Protein AF-A0A2N9F2H5-F1 (afdb_monomer_lite)

Organism: Fagus sylvatica (NCBI:txid28930)

Radius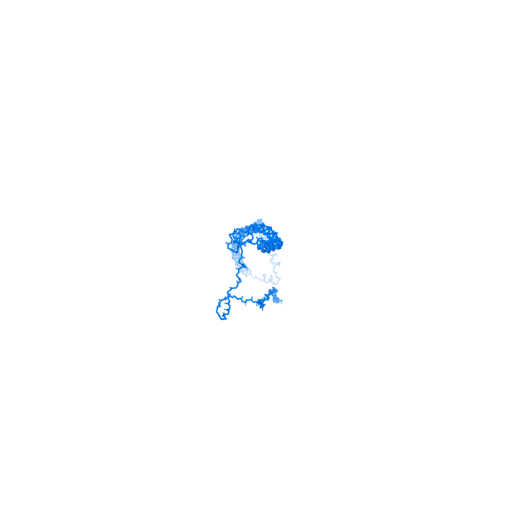 of gyration: 74.03 Å; chains: 1; bounding box: 154×34×184 Å

Sequence (286 aa):
MTLARDPVTTNHTVLDTSDVEFSARVAQALTRATCLPGDYQVWEDMFSGRMFRHISRGLVMATQGVHAAEAKAFDLHKRLKEKEAEHTKAMSDVLADAANNYGTLEKKHFETINQMKEAEEKARTESEQRAKVKAELIQLQEKIKNLEAECIRSIGEAREEGKREGKQEGKQEVLGEVNDQIQGVYNRSFRDGWKAALKKVNIPASSDLLLRENTPLPYPEADLKESDKEDAKDEADEDDENDENEAEEVGDVQGDHVVDLTPILIEDPPAPAGPAPVDPAPPTEN

Foldseek 3Di:
DDPPDDDDDPVNDPQDPVDPVNNVVVVVVVCVVPDDPVVVVVLVPDDPVVNVVVVVVVVVVVVVVVVVVVVVVVVVVVVVVVVVVVVVVVVVVVVVVVVVVVVVVVVVVVVVVVVVVVVVVVVVVVVVVVVVVVVVVVVVVVVVVVVVVVVVVVVVVVVVVCVVVVVVVVVVVVVVVVVLVVLVVQQVVVLVVQVVVCVVVVPDPPDPCNDPVNDPGPDPVSPDDDDPDDDDDDDDDDDDDDDDDDDPDDDDDDPPPPPDPDPPPPDDDDDDDDDDDDDDDDDDDD

Secondary structure (DSSP, 8-state):
----PPP--GGG-SS-TT-HHHHHHHHHHHHHHHS-HHHHHHHHTS-HHHHHHHHHHHHHHHHHHHHHHHHHHHHHHHHHHHHHHHHHHHHHHHHHHHHHHHHHHHHHHHHHHHHHHHHHHHHHHHHHHHHHHHHHHHHHHHHHHHHHHHHHHHHHHHHHHHHHHHHHHHHHHHHHHHHHHHHHHHHHHHHHHHHHHHHHTT--TT-GGGSGGGS--S-STT--S-----------------------------------------PPPPPPPPPPPPPPPPPPP-

Structure (mmCIF, N/CA/C/O backbone):
data_AF-A0A2N9F2H5-F1
#
_entry.id   AF-A0A2N9F2H5-F1
#
loop_
_atom_site.group_PDB
_atom_site.id
_atom_site.type_symbol
_atom_site.label_atom_id
_atom_site.label_alt_id
_atom_site.label_comp_id
_atom_site.label_asym_id
_atom_site.label_entity_id
_atom_site.label_seq_id
_atom_site.pdbx_PDB_ins_code
_atom_site.Cartn_x
_atom_site.Cartn_y
_atom_site.Cartn_z
_atom_site.occupancy
_atom_site.B_iso_or_equiv
_atom_site.auth_seq_id
_atom_site.auth_comp_id
_atom_site.auth_asym_id
_atom_site.auth_atom_id
_atom_site.pdbx_PDB_model_num
ATOM 1 N N . MET A 1 1 ? 38.810 1.577 -25.667 1.00 35.56 1 MET A N 1
ATOM 2 C CA . MET A 1 1 ? 40.137 1.419 -26.300 1.00 35.56 1 MET A CA 1
ATOM 3 C C . MET A 1 1 ? 39.987 1.698 -27.783 1.00 35.56 1 MET A C 1
ATOM 5 O O . MET A 1 1 ? 39.524 0.839 -28.519 1.00 35.56 1 MET A O 1
ATOM 9 N N . THR A 1 2 ? 40.284 2.920 -28.210 1.00 41.00 2 THR A N 1
ATOM 10 C CA . THR A 1 2 ? 40.296 3.297 -29.626 1.00 41.00 2 THR A CA 1
ATOM 11 C C . THR A 1 2 ? 41.639 2.846 -30.188 1.00 41.00 2 THR A C 1
ATOM 13 O O . THR A 1 2 ? 42.670 3.401 -29.819 1.00 41.00 2 THR A O 1
ATOM 16 N N . LEU A 1 3 ? 41.651 1.798 -31.013 1.00 39.69 3 LEU A N 1
ATOM 17 C CA . LEU A 1 3 ? 42.838 1.435 -31.787 1.00 39.69 3 LEU A CA 1
ATOM 18 C C . LEU A 1 3 ? 43.087 2.567 -32.789 1.00 39.69 3 LEU A C 1
ATOM 20 O O . LEU A 1 3 ? 42.415 2.650 -33.816 1.00 39.69 3 LEU A O 1
ATOM 24 N N . ALA A 1 4 ? 43.998 3.479 -32.452 1.00 49.00 4 ALA A N 1
ATOM 25 C CA . ALA A 1 4 ? 44.518 4.451 -33.398 1.00 49.00 4 ALA A CA 1
ATOM 26 C C . ALA A 1 4 ? 45.228 3.663 -34.504 1.00 49.00 4 ALA A C 1
ATOM 28 O O . ALA A 1 4 ? 46.234 3.003 -34.262 1.00 49.00 4 ALA A O 1
ATOM 29 N N . ARG A 1 5 ? 44.625 3.640 -35.690 1.00 60.56 5 ARG A N 1
ATOM 30 C CA . ARG A 1 5 ? 45.185 2.978 -36.865 1.00 60.56 5 ARG A CA 1
ATOM 31 C C . ARG A 1 5 ? 46.242 3.911 -37.452 1.00 60.56 5 ARG A C 1
ATOM 33 O O . ARG A 1 5 ? 45.941 5.086 -37.661 1.00 60.56 5 ARG A O 1
ATOM 40 N N . ASP A 1 6 ? 47.447 3.402 -37.690 1.00 75.31 6 ASP A N 1
ATOM 41 C CA . ASP A 1 6 ? 48.533 4.199 -38.261 1.00 75.31 6 ASP A CA 1
ATOM 42 C C . ASP A 1 6 ? 48.126 4.808 -39.620 1.00 75.31 6 ASP A C 1
ATOM 44 O O . ASP A 1 6 ? 47.408 4.158 -40.393 1.00 75.31 6 ASP A O 1
ATOM 48 N N . PRO A 1 7 ? 48.552 6.047 -39.936 1.00 75.12 7 PRO A N 1
ATOM 49 C CA . PRO A 1 7 ? 48.248 6.676 -41.217 1.00 75.12 7 PRO A CA 1
ATOM 50 C C . PRO A 1 7 ? 48.822 5.866 -42.383 1.00 75.12 7 PRO A C 1
ATOM 52 O O . PRO A 1 7 ? 49.989 5.475 -42.364 1.00 75.12 7 PRO A O 1
ATOM 55 N N . VAL A 1 8 ? 48.030 5.667 -43.440 1.00 76.56 8 VAL A N 1
ATOM 56 C CA . VAL A 1 8 ? 48.528 5.079 -44.692 1.00 76.56 8 VAL A CA 1
ATOM 57 C C . VAL A 1 8 ? 49.532 6.051 -45.316 1.00 76.56 8 VAL A C 1
ATOM 59 O O . VAL A 1 8 ? 49.165 7.145 -45.740 1.00 76.56 8 VAL A O 1
ATOM 62 N N . THR A 1 9 ? 50.807 5.663 -45.353 1.00 74.69 9 THR A N 1
ATOM 63 C CA . THR A 1 9 ? 51.889 6.438 -45.988 1.00 74.69 9 THR A CA 1
ATOM 64 C C . THR A 1 9 ? 52.207 5.915 -47.391 1.00 74.69 9 THR A C 1
ATOM 66 O O . THR A 1 9 ? 51.828 4.800 -47.745 1.00 74.69 9 THR A O 1
ATOM 69 N N . THR A 1 10 ? 52.961 6.680 -48.185 1.00 64.31 10 THR A N 1
ATOM 70 C CA . THR A 1 10 ? 53.421 6.289 -49.536 1.00 64.31 10 THR A CA 1
ATOM 71 C C . THR A 1 10 ? 54.230 4.988 -49.555 1.00 64.31 10 THR A C 1
ATOM 73 O O . THR A 1 10 ? 54.205 4.271 -50.551 1.00 64.31 10 THR A O 1
ATOM 76 N N . ASN A 1 11 ? 54.855 4.621 -48.433 1.00 67.12 11 ASN A N 1
ATOM 77 C CA . ASN A 1 11 ? 55.570 3.351 -48.266 1.00 67.12 11 ASN A CA 1
ATOM 78 C C . ASN A 1 11 ? 54.640 2.122 -48.275 1.00 67.12 11 ASN A C 1
ATOM 80 O O . ASN A 1 11 ? 55.117 0.995 -48.344 1.00 67.12 11 ASN A O 1
ATOM 84 N N . HIS A 1 12 ? 53.321 2.327 -48.198 1.00 68.12 12 HIS A N 1
ATOM 85 C CA . HIS A 1 12 ? 52.307 1.273 -48.295 1.00 68.12 12 HIS A CA 1
ATOM 86 C C . HIS A 1 12 ? 51.784 1.089 -49.729 1.00 68.12 12 HIS A C 1
ATOM 88 O O . HIS A 1 12 ? 50.869 0.296 -49.953 1.00 68.12 12 HIS A O 1
ATOM 94 N N . THR A 1 13 ? 52.318 1.836 -50.703 1.00 69.12 13 THR A N 1
ATOM 95 C CA . THR A 1 13 ? 51.918 1.720 -52.108 1.00 69.12 13 THR A CA 1
ATOM 96 C C . THR A 1 13 ? 52.789 0.700 -52.837 1.00 69.12 13 THR A C 1
ATOM 98 O O . THR A 1 13 ? 54.000 0.647 -52.656 1.00 69.12 13 THR A O 1
ATOM 101 N N . VAL A 1 14 ? 52.160 -0.132 -53.670 1.00 67.62 14 VAL A N 1
ATOM 102 C CA . VAL A 1 14 ? 52.845 -1.149 -54.494 1.00 67.62 14 VAL A CA 1
ATOM 103 C C . VAL A 1 14 ? 53.495 -0.528 -55.743 1.00 67.62 14 VAL A C 1
ATOM 105 O O . VAL A 1 14 ? 54.344 -1.144 -56.380 1.00 67.62 14 VAL A O 1
ATOM 108 N N . LEU A 1 15 ? 53.107 0.702 -56.090 1.00 70.19 15 LEU A N 1
ATOM 109 C CA . LEU A 1 15 ? 53.636 1.466 -57.216 1.00 70.19 15 LEU A CA 1
ATOM 110 C C . LEU A 1 15 ? 54.578 2.545 -56.680 1.00 70.19 15 LEU A C 1
ATOM 112 O O . LEU A 1 15 ? 54.152 3.666 -56.405 1.00 70.19 15 LEU A O 1
ATOM 116 N N . ASP A 1 16 ? 55.846 2.183 -56.500 1.00 70.94 16 ASP A N 1
ATOM 117 C CA . ASP A 1 16 ? 56.875 3.124 -56.071 1.00 70.94 16 ASP A CA 1
ATOM 118 C C . ASP A 1 16 ? 57.128 4.183 -57.157 1.00 70.94 16 ASP A C 1
ATOM 120 O O . ASP A 1 16 ? 57.487 3.880 -58.296 1.00 70.94 16 ASP A O 1
ATOM 124 N N . THR A 1 17 ? 56.957 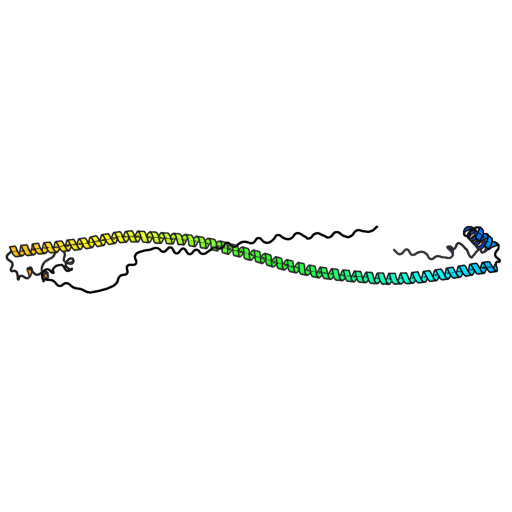5.455 -56.808 1.00 68.94 17 THR A N 1
ATOM 125 C CA . THR A 1 17 ? 57.175 6.575 -57.729 1.00 68.94 17 THR A CA 1
ATOM 126 C C . THR A 1 17 ? 58.656 6.884 -57.970 1.00 68.94 17 THR A C 1
ATOM 128 O O . THR A 1 17 ? 58.955 7.716 -58.824 1.00 68.94 17 THR A O 1
ATOM 131 N N . SER A 1 18 ? 59.575 6.263 -57.219 1.00 78.12 18 SER A N 1
ATOM 132 C CA . SER A 1 18 ? 61.020 6.489 -57.343 1.00 78.12 18 SER A CA 1
ATOM 133 C C . SER A 1 18 ? 61.669 5.724 -58.511 1.00 78.12 18 SER A C 1
ATOM 135 O O . SER A 1 18 ? 62.619 6.228 -59.109 1.00 78.12 18 SER A O 1
ATOM 137 N N . ASP A 1 19 ? 61.105 4.571 -58.901 1.00 83.44 19 ASP A N 1
ATOM 138 C CA . ASP A 1 19 ? 61.528 3.760 -60.052 1.00 83.44 19 ASP A CA 1
ATOM 139 C C . ASP A 1 19 ? 60.354 3.539 -61.021 1.00 83.44 19 ASP A C 1
ATOM 141 O O . ASP A 1 19 ? 59.494 2.668 -60.852 1.00 83.44 19 ASP A O 1
ATOM 145 N N . VAL A 1 20 ? 60.335 4.351 -62.079 1.00 81.12 20 VAL A N 1
ATOM 146 C CA . VAL A 1 20 ? 59.277 4.349 -63.096 1.00 81.12 20 VAL A CA 1
ATOM 147 C C . VAL A 1 20 ? 59.264 3.051 -63.912 1.00 81.12 20 VAL A C 1
ATOM 149 O O . VAL A 1 20 ? 58.189 2.580 -64.282 1.00 81.12 20 VAL A O 1
ATOM 152 N N . GLU A 1 21 ? 60.421 2.440 -64.182 1.00 82.62 21 GLU A N 1
ATOM 153 C CA . GLU A 1 21 ? 60.497 1.203 -64.971 1.00 82.62 21 GLU A CA 1
ATOM 154 C C . GLU A 1 21 ? 60.003 0.001 -64.172 1.00 82.62 21 GLU A C 1
ATOM 156 O O . GLU A 1 21 ? 59.277 -0.852 -64.694 1.00 82.62 21 GLU A O 1
ATOM 161 N N . PHE A 1 22 ? 60.383 -0.076 -62.895 1.00 82.94 22 PHE A N 1
ATOM 162 C CA . PHE A 1 22 ? 59.852 -1.079 -61.984 1.00 82.94 22 PHE A CA 1
ATOM 163 C C . PHE A 1 22 ? 58.337 -0.931 -61.828 1.00 82.94 22 PHE A C 1
ATOM 165 O O . PHE A 1 22 ? 57.610 -1.902 -62.047 1.00 82.94 22 PHE A O 1
ATOM 172 N N . SER A 1 23 ? 57.846 0.284 -61.576 1.00 80.62 23 SER A N 1
ATOM 173 C CA . SER A 1 23 ? 56.409 0.555 -61.477 1.00 80.62 23 SER A CA 1
ATOM 174 C C . SER A 1 23 ? 55.641 0.229 -62.757 1.00 80.62 23 SER A C 1
ATOM 176 O O . SER A 1 23 ? 54.553 -0.344 -62.686 1.00 80.62 23 SER A O 1
ATOM 178 N N . ALA A 1 24 ? 56.206 0.504 -63.936 1.00 80.19 24 ALA A N 1
ATOM 179 C CA . ALA A 1 24 ? 55.599 0.125 -65.210 1.00 80.19 24 ALA A CA 1
ATOM 180 C C . ALA A 1 24 ? 55.502 -1.402 -65.374 1.00 80.19 24 ALA A C 1
ATOM 182 O O . ALA A 1 24 ? 54.449 -1.910 -65.765 1.00 80.19 24 ALA A O 1
ATOM 183 N N . ARG A 1 25 ? 56.560 -2.151 -65.023 1.00 81.38 25 ARG A N 1
ATOM 184 C CA . ARG A 1 25 ? 56.553 -3.626 -65.047 1.00 81.38 25 ARG A CA 1
ATOM 185 C C . ARG A 1 25 ? 55.521 -4.206 -64.079 1.00 81.38 25 ARG A C 1
ATOM 187 O O . ARG A 1 25 ? 54.789 -5.123 -64.449 1.00 81.38 25 ARG A O 1
ATOM 194 N N . VAL A 1 26 ? 55.428 -3.655 -62.868 1.00 81.75 26 VAL A N 1
ATOM 195 C CA . VAL A 1 26 ? 54.440 -4.063 -61.857 1.00 81.75 26 VAL A CA 1
ATOM 196 C C . VAL A 1 26 ? 53.016 -3.769 -62.332 1.00 81.75 26 VAL A C 1
ATOM 198 O O . VAL A 1 26 ? 52.164 -4.654 -62.284 1.00 81.75 26 VAL A O 1
ATOM 201 N N . ALA A 1 27 ? 52.753 -2.573 -62.866 1.00 80.94 27 ALA A N 1
ATOM 202 C CA . ALA A 1 27 ? 51.447 -2.212 -63.416 1.00 80.94 27 ALA A CA 1
ATOM 203 C C . ALA A 1 27 ? 51.049 -3.102 -64.607 1.00 80.94 27 ALA A C 1
ATOM 205 O O . ALA A 1 27 ? 49.901 -3.544 -64.697 1.00 80.94 27 ALA A O 1
ATOM 206 N N . GLN A 1 28 ? 51.993 -3.422 -65.496 1.00 78.31 28 GLN A N 1
ATOM 207 C CA . GLN A 1 28 ? 51.763 -4.331 -66.618 1.00 78.31 28 GLN A CA 1
ATOM 208 C C . GLN A 1 28 ? 51.445 -5.754 -66.137 1.00 78.31 28 GLN A C 1
ATOM 210 O O . GLN A 1 28 ? 50.503 -6.369 -66.639 1.00 78.31 28 GLN A O 1
ATOM 215 N N . ALA A 1 29 ? 52.188 -6.269 -65.152 1.00 83.06 29 ALA A N 1
ATOM 216 C CA . ALA A 1 29 ? 51.938 -7.581 -64.556 1.00 83.06 29 ALA A CA 1
ATOM 217 C C . ALA A 1 29 ? 50.568 -7.645 -63.861 1.00 83.06 29 ALA A C 1
ATOM 219 O O . ALA A 1 29 ? 49.822 -8.600 -64.067 1.00 83.06 29 ALA A O 1
ATOM 220 N N . LEU A 1 30 ? 50.201 -6.604 -63.105 1.00 80.69 30 LEU A N 1
ATOM 221 C CA . LEU A 1 30 ? 48.880 -6.473 -62.485 1.00 80.69 30 LEU A CA 1
ATOM 222 C C . LEU A 1 30 ? 47.764 -6.432 -63.533 1.00 80.69 30 LEU A C 1
ATOM 224 O O . LEU A 1 30 ? 46.756 -7.118 -63.385 1.00 80.69 30 LEU A O 1
ATOM 228 N N . THR A 1 31 ? 47.950 -5.679 -64.618 1.00 76.75 31 THR A N 1
ATOM 229 C CA . THR A 1 31 ? 46.975 -5.608 -65.718 1.00 76.75 31 THR A CA 1
ATOM 230 C C . THR A 1 31 ? 46.793 -6.981 -66.370 1.00 76.75 31 THR A C 1
ATOM 232 O O . THR A 1 31 ? 45.669 -7.445 -66.529 1.00 76.75 31 THR A O 1
ATOM 235 N N . ARG A 1 32 ? 47.892 -7.690 -66.665 1.00 76.94 32 ARG A N 1
ATOM 236 C CA . ARG A 1 32 ? 47.845 -9.057 -67.215 1.00 76.94 32 ARG A CA 1
ATOM 237 C C . ARG A 1 32 ? 47.160 -10.059 -66.285 1.00 76.94 32 ARG A C 1
ATOM 239 O O . ARG A 1 32 ? 46.501 -10.967 -66.771 1.00 76.94 32 ARG A O 1
ATOM 246 N N . ALA A 1 33 ? 47.320 -9.909 -64.971 1.00 80.69 33 ALA A N 1
ATOM 247 C CA . ALA A 1 33 ? 46.724 -10.805 -63.982 1.00 80.69 33 ALA A CA 1
ATOM 248 C C . ALA A 1 33 ? 45.236 -10.517 -63.709 1.00 80.69 33 ALA A C 1
ATOM 250 O O . ALA A 1 33 ? 44.519 -11.408 -63.262 1.00 80.69 33 ALA A O 1
ATOM 251 N N . THR A 1 34 ? 44.775 -9.283 -63.940 1.00 81.31 34 THR A N 1
ATOM 252 C CA . THR A 1 34 ? 43.410 -8.838 -63.599 1.00 81.31 34 THR A CA 1
ATOM 253 C C . THR A 1 34 ? 42.458 -8.784 -64.790 1.00 81.31 34 THR A C 1
ATOM 255 O O . THR A 1 34 ? 41.245 -8.829 -64.592 1.00 81.31 34 THR A O 1
ATOM 258 N N . CYS A 1 35 ? 42.970 -8.714 -66.020 1.00 79.19 35 CYS A N 1
ATOM 259 C CA . CYS A 1 35 ? 42.153 -8.765 -67.228 1.00 79.19 35 CYS A CA 1
ATOM 260 C C . CYS A 1 35 ? 41.919 -10.209 -67.695 1.00 79.19 35 CYS A C 1
ATOM 262 O O . CYS A 1 35 ? 42.817 -11.050 -67.639 1.00 79.19 35 CYS A O 1
ATOM 264 N N . LEU A 1 36 ? 40.728 -10.490 -68.233 1.00 85.88 36 LEU A N 1
ATOM 265 C CA . LEU A 1 36 ? 40.494 -11.735 -68.966 1.00 85.88 36 LEU A CA 1
ATOM 266 C C . LEU A 1 36 ? 41.357 -11.748 -70.246 1.00 85.88 36 LEU A C 1
ATOM 268 O O . LEU A 1 36 ? 41.535 -10.689 -70.851 1.00 85.88 36 LEU A O 1
ATOM 272 N N . PRO A 1 37 ? 41.861 -12.910 -70.712 1.00 78.38 37 PRO A N 1
ATOM 273 C CA . PRO A 1 37 ? 42.758 -12.972 -71.872 1.00 78.38 37 PRO A CA 1
ATOM 274 C C . PRO A 1 37 ? 42.203 -12.306 -73.142 1.00 78.38 37 PRO A C 1
ATOM 276 O O . PRO A 1 37 ? 42.945 -11.638 -73.857 1.00 78.38 37 PRO A O 1
ATOM 279 N N . GLY A 1 38 ? 40.894 -12.439 -73.391 1.00 81.56 38 GLY A N 1
ATOM 280 C CA . GLY A 1 38 ? 40.222 -11.787 -74.521 1.00 81.56 38 GLY A CA 1
ATOM 281 C C . GLY A 1 38 ? 40.140 -10.266 -74.378 1.00 81.56 38 GLY A C 1
ATOM 282 O O . GLY A 1 38 ? 40.374 -9.548 -75.346 1.00 81.56 38 GLY A O 1
ATOM 283 N N . ASP A 1 39 ? 39.890 -9.769 -73.165 1.00 80.88 39 ASP A N 1
ATOM 284 C CA . ASP A 1 39 ? 39.894 -8.331 -72.898 1.00 80.88 39 ASP A CA 1
ATOM 285 C C . ASP A 1 39 ? 41.309 -7.774 -73.067 1.00 80.88 39 ASP A C 1
ATOM 287 O O . ASP A 1 39 ? 41.505 -6.784 -73.762 1.00 80.88 39 ASP A O 1
ATOM 291 N N . TYR A 1 40 ? 42.321 -8.446 -72.512 1.00 78.62 40 TYR A N 1
ATOM 292 C CA . TYR A 1 40 ? 43.714 -8.012 -72.616 1.00 78.62 40 TYR A CA 1
ATOM 293 C C . TYR A 1 40 ? 44.188 -7.889 -74.073 1.00 78.62 40 TYR A C 1
ATOM 295 O O . TYR A 1 40 ? 44.858 -6.917 -74.419 1.00 78.62 40 TYR A O 1
ATOM 303 N N . GLN A 1 41 ? 43.784 -8.820 -74.941 1.00 80.69 41 GLN A N 1
ATOM 304 C CA . GLN A 1 41 ? 44.116 -8.785 -76.367 1.00 80.69 41 GLN A CA 1
ATOM 305 C C . GLN A 1 41 ? 43.479 -7.582 -77.083 1.00 80.69 41 GLN A C 1
ATOM 307 O O . GLN A 1 41 ? 44.151 -6.874 -77.829 1.00 80.69 41 GLN A O 1
ATOM 312 N N . VAL A 1 42 ? 42.212 -7.272 -76.780 1.00 82.06 42 VAL A N 1
ATOM 313 C CA . VAL A 1 42 ? 41.536 -6.062 -77.284 1.00 82.06 42 VAL A CA 1
ATOM 314 C C . VAL A 1 42 ? 42.220 -4.784 -76.788 1.00 82.06 42 VAL A C 1
ATOM 316 O O . VAL A 1 42 ? 42.236 -3.774 -77.494 1.00 82.06 42 VAL A O 1
ATOM 319 N N . TRP A 1 43 ? 42.784 -4.810 -75.579 1.00 75.75 43 TRP A N 1
ATOM 320 C CA . TRP A 1 43 ? 43.553 -3.700 -75.025 1.00 75.75 43 TRP A CA 1
ATOM 321 C C . TRP A 1 43 ? 44.915 -3.525 -75.713 1.00 75.75 43 TRP A C 1
ATOM 323 O O . TRP A 1 43 ? 45.250 -2.390 -76.044 1.00 75.75 43 TRP A O 1
ATOM 333 N N . GLU A 1 44 ? 45.678 -4.595 -75.976 1.00 76.88 44 GLU A N 1
ATOM 334 C CA . GLU A 1 44 ? 46.963 -4.513 -76.703 1.00 76.88 44 GLU A CA 1
ATOM 335 C C . GLU A 1 44 ? 46.789 -3.992 -78.143 1.00 76.88 44 GLU A C 1
ATOM 337 O O . GLU A 1 44 ? 47.586 -3.167 -78.592 1.00 76.88 44 GLU A O 1
ATOM 342 N N . ASP A 1 45 ? 45.707 -4.376 -78.828 1.00 83.31 45 ASP A N 1
ATOM 343 C CA . ASP A 1 45 ? 45.392 -3.913 -80.189 1.00 83.31 45 ASP A CA 1
ATOM 344 C C . ASP A 1 45 ? 44.828 -2.472 -80.234 1.00 83.31 45 ASP A C 1
ATOM 346 O O . ASP A 1 45 ? 44.625 -1.879 -81.304 1.00 83.31 45 ASP A O 1
ATOM 350 N N . MET A 1 46 ? 44.550 -1.864 -79.075 1.00 82.50 46 MET A N 1
ATOM 351 C CA . MET A 1 46 ? 43.952 -0.536 -78.989 1.00 82.50 46 MET A CA 1
ATOM 352 C C . MET A 1 46 ? 44.996 0.574 -79.160 1.00 82.50 46 MET A C 1
ATOM 354 O O . MET A 1 46 ? 45.954 0.688 -78.402 1.00 82.50 46 MET A O 1
ATOM 358 N N . PHE A 1 47 ? 44.75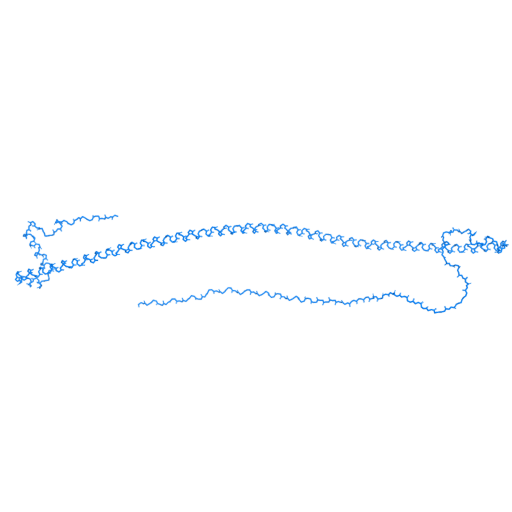4 1.498 -80.098 1.00 78.19 47 PHE A N 1
ATOM 359 C CA . PHE A 1 47 ? 45.597 2.692 -80.243 1.00 78.19 47 PHE A CA 1
ATOM 360 C C . PHE A 1 47 ? 45.672 3.488 -78.925 1.00 78.19 47 PHE A C 1
ATOM 362 O O . PHE A 1 47 ? 44.638 3.767 -78.305 1.00 78.19 47 PHE A O 1
ATOM 369 N N . SER A 1 48 ? 46.878 3.914 -78.539 1.00 76.19 48 SER A N 1
ATOM 370 C CA . SER A 1 48 ? 47.194 4.532 -77.236 1.00 76.19 48 SER A CA 1
ATOM 371 C C . SER A 1 48 ? 46.245 5.670 -76.830 1.00 76.19 48 SER A C 1
ATOM 373 O O . SER A 1 48 ? 45.802 5.748 -75.685 1.00 76.19 48 SER A O 1
ATOM 375 N N . GLY A 1 49 ? 45.835 6.517 -77.780 1.00 78.31 49 GLY A N 1
ATOM 376 C CA . GLY A 1 49 ? 44.890 7.610 -77.526 1.00 78.31 49 GLY A CA 1
ATOM 377 C C . GLY A 1 49 ? 43.445 7.175 -77.220 1.00 78.31 49 GLY A C 1
ATOM 378 O O . GLY A 1 49 ? 42.697 7.929 -76.596 1.00 78.31 49 GLY A O 1
ATOM 379 N N . ARG A 1 50 ? 42.998 5.990 -77.661 1.00 80.19 50 ARG A N 1
ATOM 380 C CA . ARG A 1 50 ? 41.701 5.416 -77.242 1.00 80.19 50 ARG A CA 1
ATOM 381 C C . ARG A 1 50 ? 41.817 4.760 -75.869 1.00 80.19 50 ARG A C 1
ATOM 383 O O . ARG A 1 50 ? 40.968 5.021 -75.021 1.00 80.19 50 ARG A O 1
ATOM 390 N N . MET A 1 51 ? 42.898 4.021 -75.634 1.00 79.25 51 MET A N 1
ATOM 391 C CA . MET A 1 51 ? 43.199 3.394 -74.345 1.00 79.25 51 MET A CA 1
ATOM 392 C C . MET A 1 51 ? 43.212 4.421 -73.205 1.00 79.25 51 MET A C 1
ATOM 394 O O . MET A 1 51 ? 42.490 4.270 -72.220 1.00 79.25 51 MET A O 1
ATOM 398 N N . PHE A 1 52 ? 43.941 5.527 -73.384 1.00 75.88 52 PHE A N 1
ATOM 399 C CA . PHE A 1 52 ? 44.005 6.606 -72.398 1.00 75.88 52 PHE A CA 1
ATOM 400 C C . PHE A 1 52 ? 42.617 7.172 -72.066 1.00 75.88 52 PHE A C 1
ATOM 402 O O . PHE A 1 52 ? 42.266 7.301 -70.898 1.00 75.88 52 PHE A O 1
ATOM 409 N N . ARG A 1 53 ? 41.774 7.427 -73.078 1.00 82.81 53 ARG A N 1
ATOM 410 C CA . ARG A 1 53 ? 40.404 7.929 -72.871 1.00 82.81 53 ARG A CA 1
ATOM 411 C C . ARG A 1 53 ? 39.531 6.963 -72.065 1.00 82.81 53 ARG A C 1
ATOM 413 O O . ARG A 1 53 ? 38.753 7.421 -71.228 1.00 82.81 53 ARG A O 1
ATOM 420 N N . HIS A 1 54 ? 39.656 5.653 -72.287 1.00 84.50 54 HIS A N 1
ATOM 421 C CA . HIS A 1 54 ? 38.933 4.648 -71.502 1.00 84.50 54 HIS A CA 1
ATOM 422 C C . HIS A 1 54 ? 39.396 4.617 -70.042 1.00 84.50 54 HIS A C 1
ATOM 424 O O . HIS A 1 54 ? 38.548 4.656 -69.150 1.00 84.50 54 HIS A O 1
ATOM 430 N N . ILE A 1 55 ? 40.712 4.630 -69.798 1.00 83.44 55 ILE A N 1
ATOM 431 C CA . ILE A 1 55 ? 41.282 4.684 -68.442 1.00 83.44 55 ILE A CA 1
ATOM 432 C C . ILE A 1 55 ? 40.821 5.953 -67.721 1.00 83.44 55 ILE A C 1
ATOM 434 O O . ILE A 1 55 ? 40.303 5.871 -66.610 1.00 83.44 55 ILE A O 1
ATOM 438 N N . SER A 1 56 ? 40.938 7.121 -68.361 1.00 80.50 56 SER A N 1
ATOM 439 C CA . SER A 1 56 ? 40.517 8.390 -67.761 1.00 80.50 56 SER A CA 1
ATOM 440 C C . SER A 1 56 ? 39.027 8.390 -67.413 1.00 80.50 56 SER A C 1
ATOM 442 O O . SER A 1 56 ? 38.657 8.823 -66.324 1.00 80.50 56 SER A O 1
ATOM 444 N N . ARG A 1 57 ? 38.160 7.862 -68.290 1.00 90.31 57 ARG A N 1
ATOM 445 C CA . ARG A 1 57 ? 36.722 7.734 -68.000 1.00 90.31 57 ARG A CA 1
ATOM 446 C C . ARG A 1 57 ? 36.459 6.786 -66.827 1.00 90.31 57 ARG A C 1
ATOM 448 O O . ARG A 1 57 ? 35.642 7.112 -65.970 1.00 90.31 57 ARG A O 1
ATOM 455 N N . GLY A 1 58 ? 37.128 5.632 -66.789 1.00 89.00 58 GLY A N 1
ATOM 456 C CA . GLY A 1 58 ? 37.024 4.670 -65.688 1.00 89.00 58 GLY A CA 1
ATOM 457 C C . GLY A 1 58 ? 37.431 5.283 -64.348 1.00 89.00 58 GLY A C 1
ATOM 458 O O . GLY A 1 58 ? 36.690 5.165 -63.374 1.00 89.00 58 GLY A O 1
ATOM 459 N N . LEU A 1 59 ? 38.545 6.020 -64.332 1.00 91.81 59 LEU A N 1
ATOM 460 C CA . LEU A 1 59 ? 39.025 6.738 -63.154 1.00 91.81 59 LEU A CA 1
ATOM 461 C C . LEU A 1 59 ? 38.004 7.772 -62.665 1.00 91.81 59 LEU A C 1
ATOM 463 O O . LEU A 1 59 ? 37.656 7.766 -61.491 1.00 91.81 59 LEU A O 1
ATOM 467 N N . VAL A 1 60 ? 37.466 8.608 -63.561 1.00 92.94 60 VAL A N 1
ATOM 468 C CA . VAL A 1 60 ? 36.457 9.619 -63.192 1.00 92.94 60 VAL A CA 1
ATOM 469 C C . VAL A 1 60 ? 35.203 8.973 -62.595 1.00 92.94 60 VAL A C 1
ATOM 471 O O . VAL A 1 60 ? 34.698 9.457 -61.584 1.00 92.94 60 VAL A O 1
ATOM 474 N N . MET A 1 61 ? 34.712 7.868 -63.166 1.00 93.88 61 MET A N 1
ATOM 475 C CA . MET A 1 61 ? 33.553 7.152 -62.612 1.00 93.88 61 MET A CA 1
ATOM 476 C C . MET A 1 61 ? 33.855 6.546 -61.237 1.00 93.88 61 MET A C 1
ATOM 478 O O . MET A 1 61 ? 33.013 6.622 -60.344 1.00 93.88 61 MET A O 1
ATOM 482 N N . ALA A 1 62 ? 35.053 5.986 -61.042 1.00 93.81 62 ALA A N 1
ATOM 483 C CA . ALA A 1 62 ? 35.477 5.473 -59.742 1.00 93.81 62 ALA A CA 1
ATOM 484 C C . ALA A 1 62 ? 35.539 6.597 -58.696 1.00 93.81 62 ALA A C 1
ATOM 486 O O . ALA A 1 62 ? 34.977 6.451 -57.614 1.00 93.81 62 ALA A O 1
ATOM 487 N N . THR A 1 63 ? 36.129 7.748 -59.035 1.00 93.62 63 THR A N 1
ATOM 488 C CA . THR A 1 63 ? 36.177 8.927 -58.157 1.00 93.62 63 THR A CA 1
ATOM 489 C C . THR A 1 63 ? 34.777 9.428 -57.796 1.00 93.62 63 THR A C 1
ATOM 491 O O . THR A 1 63 ? 34.493 9.674 -56.626 1.00 93.62 63 THR A O 1
ATOM 494 N N . GLN A 1 64 ? 33.864 9.523 -58.768 1.00 95.06 64 GLN A N 1
ATOM 495 C CA . GLN A 1 64 ? 32.465 9.886 -58.506 1.00 95.06 64 GLN A CA 1
ATOM 496 C C . GLN A 1 64 ? 31.770 8.873 -57.587 1.00 95.06 64 GLN A C 1
ATOM 498 O O . GLN A 1 64 ? 31.055 9.270 -56.668 1.00 95.06 64 GLN A O 1
ATOM 503 N N . GLY A 1 65 ? 32.001 7.576 -57.805 1.00 96.56 65 GLY A N 1
ATOM 504 C CA . GLY A 1 65 ? 31.484 6.508 -56.952 1.00 96.56 65 GLY A CA 1
ATOM 505 C C . GLY A 1 65 ? 31.987 6.612 -55.511 1.00 96.56 65 GLY A C 1
ATOM 506 O O . GLY A 1 65 ? 31.189 6.486 -54.583 1.00 96.56 65 GLY A O 1
ATOM 507 N N . VAL A 1 66 ? 33.277 6.914 -55.321 1.00 96.25 66 VAL A N 1
ATOM 508 C CA . VAL A 1 66 ? 33.875 7.146 -53.997 1.00 96.25 66 VAL A CA 1
ATOM 509 C C . VAL A 1 66 ? 33.213 8.333 -53.306 1.00 96.25 66 VAL A C 1
ATOM 511 O O . VAL A 1 66 ? 32.742 8.171 -52.185 1.00 96.25 66 VAL A O 1
ATOM 514 N N . HIS A 1 67 ? 33.077 9.484 -53.970 1.00 95.50 67 HIS A N 1
ATOM 515 C CA . HIS A 1 67 ? 32.420 10.649 -53.364 1.00 95.50 67 HIS A CA 1
ATOM 516 C C . HIS A 1 67 ? 30.936 10.405 -53.051 1.00 95.50 67 HIS A C 1
ATOM 518 O O . HIS A 1 67 ? 30.435 10.852 -52.021 1.00 95.50 67 HIS A O 1
ATOM 524 N N . ALA A 1 68 ? 30.219 9.659 -53.897 1.00 97.00 68 ALA A N 1
ATOM 525 C CA . ALA A 1 68 ? 28.832 9.285 -53.626 1.00 97.00 68 ALA A CA 1
ATOM 526 C C . ALA A 1 68 ? 28.711 8.330 -52.423 1.00 97.00 68 ALA A C 1
ATOM 528 O O . ALA A 1 68 ? 27.775 8.449 -51.628 1.00 97.00 68 ALA A O 1
ATOM 529 N N . ALA A 1 69 ? 29.645 7.387 -52.275 1.00 97.12 69 ALA A N 1
ATOM 530 C CA . ALA A 1 69 ? 29.716 6.506 -51.112 1.00 97.12 69 ALA A CA 1
ATOM 531 C C . ALA A 1 69 ? 30.102 7.279 -49.840 1.00 97.12 69 ALA A C 1
ATOM 533 O O . ALA A 1 69 ? 29.492 7.066 -48.794 1.00 97.12 69 ALA A O 1
ATOM 534 N N . GLU A 1 70 ? 31.050 8.212 -49.941 1.00 96.38 70 GLU A N 1
ATOM 535 C CA . GLU A 1 70 ? 31.489 9.092 -48.856 1.00 96.38 70 GLU A CA 1
ATOM 536 C C . GLU A 1 70 ? 30.336 9.962 -48.334 1.00 96.38 70 GLU A C 1
ATOM 538 O O . GLU A 1 70 ? 30.078 9.977 -47.132 1.00 96.38 70 GLU A O 1
ATOM 543 N N . ALA A 1 71 ? 29.567 10.599 -49.225 1.00 96.81 71 ALA A N 1
ATOM 544 C CA . ALA A 1 71 ? 28.397 11.391 -48.845 1.00 96.81 71 ALA A CA 1
ATOM 545 C C . ALA A 1 71 ? 27.334 10.546 -48.116 1.00 96.81 71 ALA A C 1
ATOM 547 O O . ALA A 1 71 ? 26.814 10.952 -47.077 1.00 96.81 71 ALA A O 1
ATOM 548 N N . LYS A 1 72 ? 27.053 9.328 -48.606 1.00 98.00 72 LYS A N 1
ATOM 549 C CA . LYS A 1 72 ? 26.128 8.398 -47.935 1.00 98.00 72 LYS A CA 1
ATOM 550 C C . LYS A 1 72 ? 26.644 7.953 -46.567 1.00 98.00 72 LYS A C 1
ATOM 552 O O . LYS A 1 72 ? 25.856 7.857 -45.629 1.00 98.00 72 LYS A O 1
ATOM 557 N N . ALA A 1 73 ? 27.942 7.674 -46.446 1.00 97.69 73 ALA A N 1
ATOM 558 C CA . ALA A 1 73 ? 28.559 7.298 -45.179 1.00 97.69 73 ALA A CA 1
ATOM 559 C C . ALA A 1 73 ? 28.482 8.446 -44.161 1.00 97.69 73 ALA A C 1
ATOM 561 O O . ALA A 1 73 ? 28.151 8.211 -42.999 1.00 97.69 73 ALA A O 1
ATOM 562 N N . PHE A 1 74 ? 28.706 9.685 -44.606 1.00 97.38 74 PHE A N 1
ATOM 563 C CA . PHE A 1 74 ? 28.551 10.877 -43.777 1.00 97.38 74 PHE A CA 1
ATOM 564 C C . PHE A 1 74 ? 27.106 11.055 -43.285 1.00 97.38 74 PHE A C 1
ATOM 566 O O . PHE A 1 74 ? 26.884 11.223 -42.084 1.00 97.38 74 PHE A O 1
ATOM 573 N N . ASP A 1 75 ? 26.118 10.943 -44.178 1.00 98.00 75 ASP A N 1
ATOM 574 C CA . ASP A 1 75 ? 24.697 11.042 -43.820 1.00 98.00 75 ASP A CA 1
ATOM 575 C C . ASP A 1 75 ? 24.265 9.948 -42.834 1.00 98.00 75 ASP A C 1
ATOM 577 O O . ASP A 1 75 ? 23.544 10.223 -41.871 1.00 98.00 75 ASP A O 1
ATOM 581 N N . LEU A 1 76 ? 24.712 8.705 -43.045 1.00 98.31 76 LEU A N 1
ATOM 582 C CA . LEU A 1 76 ? 24.445 7.597 -42.125 1.00 98.31 76 LEU A CA 1
ATOM 583 C C . LEU A 1 76 ? 25.063 7.849 -40.750 1.00 98.31 76 LEU A C 1
ATOM 585 O O . LEU A 1 76 ? 24.386 7.658 -39.741 1.00 98.31 76 LEU A O 1
ATOM 589 N N . HIS A 1 77 ? 26.311 8.319 -40.700 1.00 98.00 77 HIS A N 1
ATOM 590 C CA . HIS A 1 77 ? 26.985 8.649 -39.444 1.00 98.00 77 HIS A CA 1
ATOM 591 C C . HIS A 1 77 ? 26.263 9.761 -38.681 1.00 98.00 77 HIS A C 1
ATOM 593 O O . HIS A 1 77 ? 26.098 9.680 -37.464 1.00 98.00 77 HIS A O 1
ATOM 599 N N . LYS A 1 78 ? 25.776 10.783 -39.396 1.00 98.19 78 LYS A N 1
ATOM 600 C CA . LYS A 1 78 ? 24.980 11.862 -38.807 1.00 98.19 78 LYS A CA 1
ATOM 601 C C . LYS A 1 78 ? 23.682 11.330 -38.189 1.00 98.19 78 LYS A C 1
ATOM 603 O O . LYS A 1 78 ? 23.431 11.589 -37.015 1.00 98.19 78 LYS A O 1
ATOM 608 N N . ARG A 1 79 ? 22.903 10.538 -38.937 1.00 98.00 79 ARG A N 1
ATOM 609 C CA . ARG A 1 79 ? 21.652 9.937 -38.430 1.00 98.00 79 ARG A CA 1
ATOM 610 C C . ARG A 1 79 ? 21.895 8.999 -37.253 1.00 98.00 79 ARG A C 1
ATOM 612 O O . ARG A 1 79 ? 21.090 8.970 -36.329 1.00 98.00 79 ARG A O 1
ATOM 619 N N . LEU A 1 80 ? 22.989 8.237 -37.277 1.00 98.00 80 LEU A N 1
ATOM 620 C CA . LEU A 1 80 ? 23.350 7.337 -36.184 1.00 98.00 80 LEU A CA 1
ATOM 621 C C . LEU A 1 80 ? 23.614 8.118 -34.894 1.00 98.00 80 LEU A C 1
ATOM 623 O O . LEU A 1 80 ? 23.063 7.757 -33.861 1.00 98.00 80 LEU A O 1
ATOM 627 N N . LYS A 1 81 ? 24.347 9.236 -34.966 1.00 98.06 81 LYS A N 1
ATOM 628 C CA . LYS A 1 81 ? 24.551 10.128 -33.813 1.00 98.06 81 LYS A CA 1
ATOM 629 C C . LYS A 1 81 ? 23.255 10.755 -33.298 1.00 98.06 81 LYS A C 1
ATOM 631 O O . LYS A 1 81 ? 23.059 10.834 -32.090 1.00 98.06 81 LYS A O 1
ATOM 636 N N . GLU A 1 82 ? 22.377 11.207 -34.194 1.00 98.31 82 GLU A N 1
ATOM 637 C CA . GLU A 1 82 ? 21.066 11.756 -33.814 1.00 98.31 82 GLU A CA 1
ATOM 638 C C . GLU A 1 82 ? 20.224 10.699 -33.084 1.00 98.31 82 GLU A C 1
ATOM 640 O O . GLU A 1 82 ? 19.704 10.959 -32.001 1.00 98.31 82 GLU A O 1
ATOM 645 N N . LYS A 1 83 ? 20.166 9.474 -33.621 1.00 97.69 83 LYS A N 1
ATOM 646 C CA . LYS A 1 83 ? 19.440 8.354 -33.010 1.00 97.69 83 LYS A CA 1
ATOM 647 C C . LYS A 1 83 ? 20.043 7.898 -31.685 1.00 97.69 83 LYS A C 1
ATOM 649 O O . LYS A 1 83 ? 19.297 7.574 -30.767 1.00 97.69 83 LYS A O 1
ATOM 654 N N . GLU A 1 84 ? 21.365 7.897 -31.562 1.00 98.00 84 GLU A N 1
ATOM 655 C CA . GLU A 1 84 ? 22.060 7.599 -30.307 1.00 98.00 84 GLU A CA 1
ATOM 656 C C . GLU A 1 84 ? 21.720 8.632 -29.221 1.00 98.00 84 GLU A C 1
ATOM 658 O O . GLU A 1 84 ? 21.437 8.262 -28.078 1.00 98.00 84 GLU A O 1
ATOM 663 N N . ALA A 1 85 ? 21.664 9.918 -29.580 1.00 98.19 85 ALA A N 1
ATOM 664 C CA . ALA A 1 85 ? 21.256 10.982 -28.667 1.00 98.19 85 ALA A CA 1
ATOM 665 C C . ALA A 1 85 ? 19.774 10.867 -28.264 1.00 98.19 85 ALA A C 1
ATOM 667 O O . ALA A 1 85 ? 19.459 10.961 -27.077 1.00 98.19 85 ALA A O 1
ATOM 668 N N . GLU A 1 86 ? 18.873 10.611 -29.222 1.00 98.06 86 GLU A N 1
ATOM 669 C CA . GLU A 1 86 ? 17.448 10.355 -28.956 1.00 98.06 86 GLU A CA 1
ATOM 670 C C . GLU A 1 86 ? 17.258 9.164 -28.009 1.00 98.06 86 GLU A C 1
ATOM 672 O O . GLU A 1 86 ? 16.538 9.276 -27.019 1.00 98.06 86 GLU A O 1
ATOM 677 N N . HIS A 1 87 ? 17.935 8.043 -28.275 1.00 98.25 87 HIS A N 1
ATOM 678 C CA . HIS A 1 87 ? 17.866 6.846 -27.441 1.0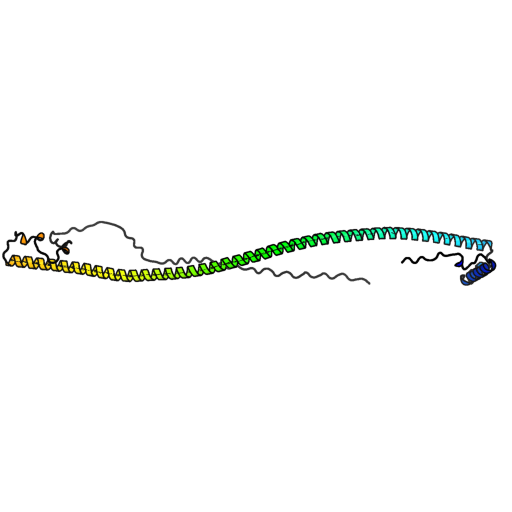0 98.25 87 HIS A CA 1
ATOM 679 C C . HIS A 1 87 ? 18.400 7.105 -26.029 1.00 98.25 87 HIS A C 1
ATOM 681 O O . HIS A 1 87 ? 17.767 6.718 -25.051 1.00 98.25 87 HIS A O 1
ATOM 687 N N . THR A 1 88 ? 19.540 7.789 -25.906 1.00 98.19 88 THR A N 1
ATOM 688 C CA . THR A 1 88 ? 20.129 8.126 -24.600 1.00 98.19 88 THR A CA 1
ATOM 689 C C . THR A 1 88 ? 19.188 9.006 -23.783 1.00 98.19 88 THR A C 1
ATOM 691 O O . THR A 1 88 ? 18.990 8.759 -22.593 1.00 98.19 88 THR A O 1
ATOM 694 N N . LYS A 1 89 ? 18.557 9.996 -24.424 1.00 98.44 89 LYS A N 1
ATOM 695 C CA . LYS A 1 89 ? 17.554 10.843 -23.779 1.00 98.44 89 LYS A CA 1
ATOM 696 C C . LYS A 1 89 ? 16.332 10.032 -23.344 1.00 98.44 89 LYS A C 1
ATOM 698 O O . LYS A 1 89 ? 15.967 10.092 -22.178 1.00 98.44 89 LYS A O 1
ATOM 703 N N . ALA A 1 90 ? 15.752 9.237 -24.242 1.00 98.50 90 ALA A N 1
ATOM 704 C CA . ALA A 1 90 ? 14.585 8.413 -23.932 1.00 98.50 90 ALA A CA 1
ATOM 705 C C . ALA A 1 90 ? 14.861 7.428 -22.785 1.00 98.50 90 ALA A C 1
ATOM 707 O O . ALA A 1 90 ? 14.032 7.268 -21.895 1.00 98.50 90 ALA A O 1
ATOM 708 N N . MET A 1 91 ? 16.045 6.811 -22.763 1.00 98.38 91 MET A N 1
ATOM 709 C CA . MET A 1 91 ? 16.466 5.934 -21.672 1.00 98.38 91 MET A CA 1
ATOM 710 C C . MET A 1 91 ? 16.573 6.697 -20.344 1.00 98.38 91 MET A C 1
ATOM 712 O O . MET A 1 91 ? 16.127 6.200 -19.314 1.00 98.38 91 MET A O 1
ATOM 716 N N . SER A 1 92 ? 17.134 7.911 -20.362 1.00 98.38 92 SER A N 1
ATOM 717 C CA . SER A 1 92 ? 17.209 8.768 -19.174 1.00 98.38 92 SER A CA 1
ATOM 718 C C . SER A 1 92 ? 15.824 9.157 -18.656 1.00 98.38 92 SER A C 1
ATOM 720 O O . SER A 1 92 ? 15.602 9.102 -17.449 1.00 98.38 92 SER A O 1
ATOM 722 N N . ASP A 1 93 ? 14.901 9.523 -19.547 1.00 98.44 93 ASP A N 1
ATOM 723 C CA . ASP A 1 93 ? 13.530 9.900 -19.188 1.00 98.44 93 ASP A CA 1
ATOM 724 C C . ASP A 1 93 ? 12.792 8.699 -18.563 1.00 98.44 93 ASP A C 1
ATOM 726 O O . ASP A 1 93 ? 12.244 8.810 -17.468 1.00 98.44 93 ASP A O 1
ATOM 730 N N . VAL A 1 94 ? 12.885 7.511 -19.178 1.00 98.50 94 VAL A N 1
ATOM 731 C CA . VAL A 1 94 ? 12.293 6.269 -18.644 1.00 98.50 94 VAL A CA 1
ATOM 732 C C . VAL A 1 94 ? 12.869 5.902 -17.274 1.00 98.50 94 VAL A C 1
ATOM 734 O O . VAL A 1 94 ? 12.121 5.504 -16.381 1.00 98.50 94 VAL A O 1
ATOM 737 N N . LEU A 1 95 ? 14.185 6.033 -17.076 1.00 98.38 95 LEU A N 1
ATOM 738 C CA . LEU A 1 95 ? 14.816 5.760 -15.782 1.00 98.38 95 LEU A CA 1
ATOM 739 C C . LEU A 1 95 ? 14.391 6.770 -14.709 1.00 98.38 95 LEU A C 1
ATOM 741 O O . LEU A 1 95 ? 14.169 6.374 -13.564 1.00 98.38 95 LEU A O 1
ATOM 745 N N . ALA A 1 96 ? 14.252 8.049 -15.065 1.00 98.44 96 ALA A N 1
ATOM 746 C CA . ALA A 1 96 ? 13.777 9.084 -14.151 1.00 98.44 96 ALA A CA 1
ATOM 747 C C . ALA A 1 96 ? 12.317 8.843 -13.737 1.00 98.44 96 ALA A C 1
ATOM 749 O O . ALA A 1 96 ? 12.001 8.883 -12.546 1.00 98.44 96 ALA A O 1
ATOM 750 N N . ASP A 1 97 ? 11.445 8.517 -14.693 1.00 98.31 97 ASP A N 1
ATOM 751 C CA . ASP A 1 97 ? 10.045 8.180 -14.428 1.00 98.31 97 ASP A CA 1
ATOM 752 C C . ASP A 1 97 ? 9.924 6.918 -13.570 1.00 98.31 97 ASP A C 1
ATOM 754 O O . ASP A 1 97 ? 9.168 6.896 -12.596 1.00 98.31 97 ASP A O 1
ATOM 758 N N . ALA A 1 98 ? 10.710 5.879 -13.869 1.00 98.38 98 ALA A N 1
ATOM 759 C CA . ALA A 1 98 ? 10.760 4.668 -13.059 1.00 98.38 98 ALA A CA 1
ATOM 760 C C . ALA A 1 98 ? 11.202 4.974 -11.620 1.00 98.38 98 ALA A C 1
ATOM 762 O O . ALA A 1 98 ? 10.538 4.543 -10.678 1.00 98.38 98 ALA A O 1
ATOM 763 N N . ALA A 1 99 ? 12.273 5.752 -11.432 1.00 98.44 99 ALA A N 1
ATOM 764 C CA . ALA A 1 99 ? 12.762 6.135 -10.108 1.00 98.44 99 ALA A CA 1
ATOM 765 C C . ALA A 1 99 ? 11.715 6.929 -9.309 1.00 98.44 99 ALA A C 1
ATOM 767 O O . ALA A 1 99 ? 11.483 6.639 -8.133 1.00 98.44 99 ALA A O 1
ATOM 768 N N . ASN A 1 100 ? 11.032 7.881 -9.952 1.00 98.31 100 ASN A N 1
ATOM 769 C CA . ASN A 1 100 ? 9.948 8.642 -9.333 1.00 98.31 100 ASN A CA 1
ATOM 770 C C . ASN A 1 100 ? 8.780 7.731 -8.934 1.00 98.31 100 ASN A C 1
ATOM 772 O O . ASN A 1 100 ? 8.312 7.790 -7.794 1.00 98.31 100 ASN A O 1
ATOM 776 N N . ASN A 1 101 ? 8.343 6.849 -9.835 1.00 98.12 101 ASN A N 1
ATOM 777 C CA . ASN A 1 101 ? 7.262 5.904 -9.570 1.00 98.12 101 ASN A CA 1
ATOM 778 C C . ASN A 1 101 ? 7.603 4.981 -8.395 1.00 98.12 101 ASN A C 1
ATOM 780 O O . ASN A 1 101 ? 6.804 4.880 -7.462 1.00 98.12 101 ASN A O 1
ATOM 784 N N . TYR A 1 102 ? 8.801 4.387 -8.374 1.00 98.00 102 TYR A N 1
ATOM 785 C CA . TYR A 1 102 ? 9.259 3.572 -7.246 1.00 98.00 102 TYR A CA 1
ATOM 786 C C . TYR A 1 102 ? 9.288 4.366 -5.938 1.00 98.00 102 TYR A C 1
ATOM 788 O O . TYR A 1 102 ? 8.753 3.890 -4.942 1.00 98.00 102 TYR A O 1
ATOM 796 N N . GLY A 1 103 ? 9.805 5.598 -5.943 1.00 98.31 103 GLY A N 1
ATOM 797 C CA . GLY A 1 103 ? 9.820 6.446 -4.748 1.00 98.31 103 GLY A CA 1
ATOM 798 C C . GLY A 1 103 ? 8.418 6.792 -4.228 1.00 98.31 103 GLY A C 1
ATOM 799 O O . GLY A 1 103 ? 8.196 6.842 -3.018 1.00 98.31 103 GLY A O 1
ATOM 800 N N . THR A 1 104 ? 7.438 7.008 -5.113 1.00 98.31 104 THR A N 1
ATOM 801 C CA . THR A 1 104 ? 6.039 7.216 -4.688 1.00 98.31 104 THR A CA 1
ATOM 802 C C . THR A 1 104 ? 5.398 5.942 -4.143 1.00 98.31 104 THR A C 1
ATOM 804 O O . THR A 1 104 ? 4.663 6.003 -3.156 1.00 98.31 104 THR A O 1
ATOM 807 N N . LEU A 1 105 ? 5.683 4.792 -4.758 1.00 98.12 105 LEU A N 1
ATOM 808 C CA . LEU A 1 105 ? 5.164 3.499 -4.330 1.00 98.12 105 LEU A CA 1
ATOM 809 C C . LEU A 1 105 ? 5.738 3.097 -2.967 1.00 98.12 105 LEU A C 1
ATOM 811 O O . LEU A 1 105 ? 4.988 2.657 -2.102 1.00 98.12 105 LEU A O 1
ATOM 815 N N . GLU A 1 106 ? 7.035 3.313 -2.749 1.00 97.94 106 GLU A N 1
ATOM 816 C CA . GLU A 1 106 ? 7.717 3.056 -1.479 1.00 97.94 106 GLU A CA 1
ATOM 817 C C . GLU A 1 106 ? 7.110 3.882 -0.335 1.00 97.94 106 GLU A C 1
ATOM 819 O O . GLU A 1 106 ? 6.774 3.330 0.713 1.00 97.94 106 GLU A O 1
ATOM 824 N N . LYS A 1 107 ? 6.862 5.182 -0.558 1.00 98.44 107 LYS A N 1
ATOM 825 C CA . LYS A 1 107 ? 6.184 6.046 0.426 1.00 98.44 107 LYS A CA 1
ATOM 826 C C . LYS A 1 107 ? 4.789 5.536 0.779 1.00 98.44 107 LYS A C 1
ATOM 828 O O . LYS A 1 107 ? 4.482 5.384 1.958 1.00 98.44 107 LYS A O 1
ATOM 833 N N . LYS A 1 108 ? 3.969 5.208 -0.227 1.00 98.19 108 LYS A N 1
ATOM 834 C CA . LYS A 1 108 ? 2.624 4.644 -0.008 1.00 98.19 108 LYS A CA 1
ATOM 835 C C . LYS A 1 108 ? 2.674 3.320 0.749 1.00 98.19 108 LYS A C 1
ATOM 837 O O . LYS A 1 108 ? 1.837 3.070 1.616 1.00 98.19 108 LYS A O 1
ATOM 842 N N . HIS A 1 109 ? 3.648 2.468 0.435 1.00 98.19 109 HIS A N 1
ATOM 843 C CA . HIS A 1 109 ? 3.827 1.198 1.125 1.00 98.19 109 HIS A CA 1
ATOM 844 C C . HIS A 1 109 ? 4.187 1.420 2.600 1.00 98.19 109 HIS A C 1
ATOM 846 O O . HIS A 1 109 ? 3.645 0.737 3.470 1.00 98.19 109 HIS A O 1
ATOM 852 N N . PHE A 1 110 ? 5.052 2.391 2.897 1.00 98.31 110 PHE A N 1
ATOM 853 C CA . PHE A 1 110 ? 5.404 2.752 4.268 1.00 98.31 110 PHE A CA 1
ATOM 854 C C . PHE A 1 110 ? 4.210 3.332 5.042 1.00 98.31 110 PHE A C 1
ATOM 856 O O . PHE A 1 110 ? 3.935 2.905 6.163 1.00 98.31 110 PHE A O 1
ATOM 863 N N . GLU A 1 111 ? 3.450 4.246 4.431 1.00 98.50 111 GLU A N 1
ATOM 864 C CA . GLU A 1 111 ? 2.216 4.800 5.008 1.00 98.50 111 GLU A CA 1
ATOM 865 C C . GLU A 1 111 ? 1.200 3.696 5.337 1.00 98.50 111 GLU A C 1
ATOM 867 O O . GLU A 1 111 ? 0.659 3.658 6.442 1.00 98.50 111 GLU A O 1
ATOM 872 N N . THR A 1 112 ? 0.998 2.753 4.414 1.00 98.19 112 THR A N 1
ATOM 873 C CA . THR A 1 112 ? 0.078 1.620 4.598 1.00 98.19 112 THR A CA 1
ATOM 874 C C . THR A 1 112 ? 0.535 0.696 5.731 1.00 98.19 112 THR A C 1
ATOM 876 O O . THR A 1 112 ? -0.284 0.270 6.544 1.00 98.19 112 THR A O 1
ATOM 879 N N . ILE A 1 113 ? 1.840 0.408 5.829 1.00 98.44 113 ILE A N 1
ATOM 880 C CA . ILE A 1 113 ? 2.400 -0.391 6.932 1.00 98.44 113 ILE A CA 1
ATOM 881 C C . ILE A 1 113 ? 2.126 0.283 8.280 1.00 98.44 113 ILE A C 1
ATOM 883 O O . ILE A 1 113 ? 1.707 -0.392 9.221 1.00 98.44 113 ILE A O 1
ATOM 887 N N . ASN A 1 114 ? 2.331 1.599 8.383 1.00 98.25 114 ASN A N 1
ATOM 888 C CA . ASN A 1 114 ? 2.071 2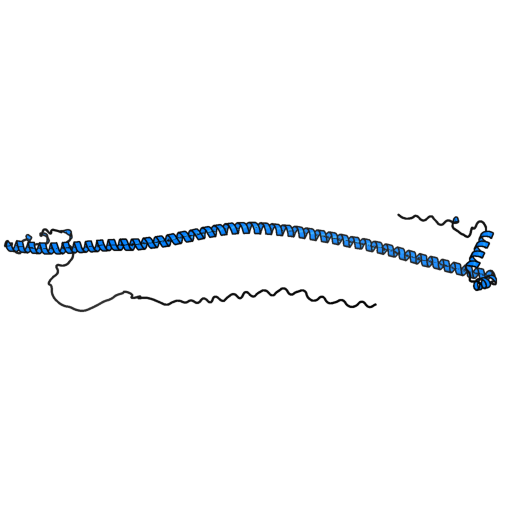.322 9.627 1.00 98.25 114 ASN A CA 1
ATOM 889 C C . ASN A 1 114 ? 0.589 2.277 10.012 1.00 98.25 114 ASN A C 1
ATOM 891 O O . ASN A 1 114 ? 0.280 1.958 11.158 1.00 98.25 114 ASN A O 1
ATOM 895 N N . GLN A 1 115 ? -0.321 2.499 9.060 1.00 98.38 115 GLN A N 1
ATOM 896 C CA . GLN A 1 115 ? -1.765 2.398 9.306 1.00 98.38 115 GLN A CA 1
ATOM 897 C C . GLN A 1 115 ? -2.174 0.995 9.768 1.00 98.38 115 GLN A C 1
ATOM 899 O O . GLN A 1 115 ? -2.946 0.852 10.714 1.00 98.38 115 GLN A O 1
ATOM 904 N N . MET A 1 116 ? -1.634 -0.050 9.133 1.00 97.75 116 MET A N 1
ATOM 905 C CA . MET A 1 116 ? -1.897 -1.434 9.529 1.00 97.75 116 MET A CA 1
ATOM 906 C C . MET A 1 116 ? -1.398 -1.711 10.949 1.00 97.75 116 MET A C 1
ATOM 908 O O . MET A 1 116 ? -2.105 -2.342 11.730 1.00 97.75 116 MET A O 1
ATOM 912 N N . LYS A 1 117 ? -0.214 -1.204 11.307 1.00 98.31 117 LYS A N 1
ATOM 913 C CA . LYS A 1 117 ? 0.346 -1.353 12.652 1.00 98.31 117 LYS A CA 1
ATOM 914 C C . LYS A 1 117 ? -0.498 -0.636 13.710 1.00 98.31 117 LYS A C 1
ATOM 916 O O . LYS A 1 117 ? -0.762 -1.204 14.763 1.00 98.31 117 LYS A O 1
ATOM 921 N N . GLU A 1 118 ? -0.959 0.581 13.431 1.00 98.25 118 GLU A N 1
ATOM 922 C CA . GLU A 1 118 ? -1.867 1.315 14.324 1.00 98.25 118 GLU A CA 1
ATOM 923 C C . GLU A 1 118 ? -3.208 0.588 14.499 1.00 98.25 118 GLU A C 1
ATOM 925 O O . GLU A 1 118 ? -3.714 0.473 15.617 1.00 98.25 118 GLU A O 1
ATOM 930 N N . ALA A 1 119 ? -3.767 0.052 13.410 1.00 98.19 119 ALA A N 1
ATOM 931 C CA . ALA A 1 119 ? -4.990 -0.742 13.451 1.00 98.19 119 ALA A CA 1
ATOM 932 C C . ALA A 1 119 ? -4.807 -2.051 14.239 1.00 98.19 119 ALA A C 1
ATOM 934 O O . ALA A 1 119 ? -5.696 -2.430 15.002 1.00 98.19 119 ALA A O 1
ATOM 935 N N . GLU A 1 120 ? -3.658 -2.719 14.100 1.00 97.88 120 GLU A N 1
ATOM 936 C CA . GLU A 1 120 ? -3.322 -3.924 14.862 1.00 97.88 120 GLU A CA 1
ATOM 937 C C . GLU A 1 120 ? -3.231 -3.630 16.367 1.00 97.88 120 GLU A C 1
ATOM 939 O O . GLU A 1 120 ? -3.856 -4.328 17.167 1.00 97.88 120 GLU A O 1
ATOM 944 N N . GLU A 1 121 ? -2.509 -2.581 16.767 1.00 97.69 121 GLU A N 1
ATOM 945 C CA . GLU A 1 121 ? -2.396 -2.175 18.176 1.00 97.69 121 GLU A CA 1
ATOM 946 C C . GLU A 1 121 ? -3.762 -1.782 18.763 1.00 97.69 121 GLU A C 1
ATOM 948 O O . GLU A 1 121 ? -4.125 -2.185 19.875 1.00 97.69 121 GLU A O 1
ATOM 953 N N . LYS A 1 122 ? -4.588 -1.066 17.991 1.00 98.19 122 LYS A N 1
ATOM 954 C CA . LYS A 1 122 ? -5.966 -0.754 18.387 1.00 98.19 122 LYS A CA 1
ATOM 955 C C . LYS A 1 122 ? -6.803 -2.025 18.574 1.00 98.19 122 LYS A C 1
ATOM 957 O O . LYS A 1 122 ? -7.469 -2.170 19.594 1.00 98.19 122 LYS A O 1
ATOM 962 N N . ALA A 1 123 ? -6.732 -2.981 17.649 1.00 98.06 123 ALA A N 1
ATOM 963 C CA . ALA A 1 123 ? -7.453 -4.246 17.773 1.00 98.06 123 ALA A CA 1
ATOM 964 C C . ALA A 1 123 ? -6.989 -5.069 18.991 1.00 98.06 123 ALA A C 1
ATOM 966 O O . ALA A 1 123 ? -7.816 -5.671 19.681 1.00 98.06 123 ALA A O 1
ATOM 967 N N . ARG A 1 124 ? -5.683 -5.070 19.300 1.00 97.94 124 ARG A N 1
ATOM 968 C CA . ARG A 1 124 ? -5.127 -5.727 20.496 1.00 97.94 124 ARG A CA 1
ATOM 969 C C . ARG A 1 124 ? -5.676 -5.111 21.781 1.00 97.94 124 ARG A C 1
ATOM 971 O O . ARG A 1 124 ? -6.157 -5.844 22.645 1.00 97.94 124 ARG A O 1
ATOM 978 N N . THR A 1 125 ? -5.659 -3.784 21.888 1.00 97.50 125 THR A N 1
ATOM 979 C CA . THR A 1 125 ? -6.161 -3.075 23.078 1.00 97.50 125 THR A CA 1
ATOM 980 C C . THR A 1 125 ? -7.673 -3.233 23.260 1.00 97.50 125 THR A C 1
ATOM 982 O O . THR A 1 125 ? -8.124 -3.519 24.369 1.00 97.50 125 THR A O 1
ATOM 985 N N . GLU A 1 126 ? -8.462 -3.146 22.185 1.00 97.75 126 GLU A N 1
ATOM 986 C CA . GLU A 1 126 ? -9.907 -3.407 22.231 1.00 97.75 126 GLU A CA 1
ATOM 987 C C . GLU A 1 126 ? -10.218 -4.858 22.628 1.00 97.75 126 GLU A C 1
ATOM 989 O O . GLU A 1 126 ? -11.131 -5.104 23.417 1.00 97.75 126 GLU A O 1
ATOM 994 N N . SER A 1 127 ? -9.452 -5.830 22.124 1.00 97.50 127 SER A N 1
ATOM 995 C CA . SER A 1 127 ? -9.586 -7.242 22.505 1.00 97.50 127 SER A CA 1
ATOM 996 C C . SER A 1 127 ? -9.298 -7.462 23.994 1.00 97.50 127 SER A C 1
ATOM 998 O O . SER A 1 127 ? -10.076 -8.122 24.688 1.00 97.50 127 SER A O 1
ATOM 1000 N N . GLU A 1 128 ? -8.233 -6.851 24.520 1.00 97.69 128 GLU A N 1
ATOM 1001 C CA . GLU A 1 128 ? -7.891 -6.934 25.943 1.00 97.69 128 GLU A CA 1
ATOM 1002 C C . GLU A 1 128 ? -8.979 -6.303 26.828 1.00 97.69 128 GLU A C 1
ATOM 1004 O O . GLU A 1 128 ? -9.372 -6.876 27.846 1.00 97.69 128 GLU A O 1
ATOM 1009 N N . GLN A 1 129 ? -9.526 -5.152 26.425 1.00 97.62 129 GLN A N 1
ATOM 1010 C CA . GLN A 1 129 ? -10.653 -4.521 27.118 1.00 97.62 129 GLN A CA 1
ATOM 1011 C C . GLN A 1 129 ? -11.911 -5.397 27.084 1.00 97.62 129 GLN A C 1
ATOM 1013 O O . GLN A 1 129 ? -12.549 -5.594 28.119 1.00 97.62 129 GLN A O 1
ATOM 1018 N N . ARG A 1 130 ? -12.247 -5.987 25.928 1.00 97.56 130 ARG A N 1
ATOM 1019 C CA . ARG A 1 130 ? -13.369 -6.934 25.806 1.00 97.56 130 ARG A CA 1
ATOM 1020 C C . ARG A 1 130 ? -13.188 -8.147 26.713 1.00 97.56 130 ARG A C 1
ATOM 1022 O O . ARG A 1 130 ? -14.162 -8.598 27.311 1.00 97.56 130 ARG A O 1
ATOM 1029 N N . ALA A 1 131 ? -11.966 -8.665 26.847 1.00 98.00 131 ALA A N 1
ATOM 1030 C CA . ALA A 1 131 ? -11.674 -9.770 27.755 1.00 98.00 131 ALA A CA 1
ATOM 1031 C C . ALA A 1 131 ? -11.917 -9.387 29.227 1.00 98.00 131 ALA A C 1
ATOM 1033 O O . ALA A 1 131 ? -12.538 -10.163 29.953 1.00 98.00 131 ALA A O 1
ATOM 1034 N N . LYS A 1 132 ? -11.506 -8.179 29.645 1.00 97.50 132 LYS A N 1
ATOM 1035 C CA . LYS A 1 132 ? -11.765 -7.646 30.998 1.00 97.50 132 LYS A CA 1
ATOM 1036 C C . LYS A 1 132 ? -13.265 -7.513 31.276 1.00 97.50 132 LYS A C 1
ATOM 1038 O O . LYS A 1 132 ? -13.752 -8.093 32.242 1.00 97.50 132 LYS A O 1
ATOM 1043 N N . VAL A 1 133 ? -14.012 -6.865 30.378 1.00 97.88 133 VAL A N 1
ATOM 1044 C CA . VAL A 1 133 ? -15.475 -6.707 30.510 1.00 97.88 133 VAL A CA 1
ATOM 1045 C C . VAL A 1 133 ? -16.185 -8.061 30.541 1.00 97.88 133 VAL A C 1
ATOM 1047 O O . VAL A 1 133 ? -17.106 -8.267 31.327 1.00 97.88 133 VAL A O 1
ATOM 1050 N N . LYS A 1 134 ? -15.751 -9.024 29.720 1.00 97.69 134 LYS A N 1
ATOM 1051 C CA . LYS A 1 134 ? -16.330 -10.373 29.716 1.00 97.69 134 LYS A CA 1
ATOM 1052 C C . LYS A 1 134 ? -16.097 -11.099 31.044 1.00 97.69 134 LYS A C 1
ATOM 1054 O O . LYS A 1 134 ? -17.004 -11.779 31.516 1.00 97.69 134 LYS A O 1
ATOM 1059 N N . ALA A 1 135 ? -14.916 -10.957 31.646 1.00 98.06 135 ALA A N 1
ATOM 1060 C CA . ALA A 1 135 ? -14.627 -11.531 32.958 1.00 98.06 135 ALA A CA 1
ATOM 1061 C C . ALA A 1 135 ? -15.503 -10.907 34.060 1.00 98.06 135 ALA A C 1
ATOM 1063 O O . ALA A 1 135 ? -16.074 -11.637 34.870 1.00 98.06 135 ALA A O 1
ATOM 1064 N N . GLU A 1 136 ? -15.676 -9.582 34.048 1.00 97.94 136 GLU A N 1
ATOM 1065 C CA . GLU A 1 136 ? -16.572 -8.878 34.976 1.00 97.94 136 GLU A CA 1
ATOM 1066 C C . GLU A 1 136 ? -18.032 -9.312 34.800 1.00 97.94 136 GLU A C 1
ATOM 1068 O O . GLU A 1 136 ? -18.714 -9.582 35.785 1.00 97.94 136 GLU A O 1
ATOM 1073 N N . LEU A 1 137 ? -18.506 -9.458 33.559 1.00 97.88 137 LEU A N 1
ATOM 1074 C CA . LEU A 1 137 ? -19.863 -9.926 33.271 1.00 97.88 137 LEU A CA 1
ATOM 1075 C C . LEU A 1 137 ? -20.098 -11.329 33.841 1.00 97.88 137 LEU A C 1
ATOM 1077 O O . LEU A 1 137 ? -21.106 -11.546 34.509 1.00 97.88 137 LEU A O 1
ATOM 1081 N N . ILE A 1 138 ? -19.155 -12.258 33.647 1.00 98.31 138 ILE A N 1
ATOM 1082 C CA . ILE A 1 138 ? -19.230 -13.608 34.231 1.00 98.31 138 ILE A CA 1
ATOM 1083 C C . ILE A 1 138 ? -19.313 -13.526 35.763 1.00 98.31 138 ILE A C 1
ATOM 1085 O O . ILE A 1 138 ? -20.158 -14.188 36.367 1.00 98.31 138 ILE A O 1
ATOM 1089 N N . GLN A 1 139 ? -18.496 -12.675 36.391 1.00 98.12 139 GLN A N 1
ATOM 1090 C CA . GLN A 1 139 ? -18.514 -12.486 37.842 1.00 98.12 139 GLN A CA 1
ATOM 1091 C C . GLN A 1 139 ? -19.849 -11.903 38.339 1.00 98.12 139 GLN A C 1
ATOM 1093 O O . GLN A 1 139 ? -20.378 -12.346 39.360 1.00 98.12 139 GLN A O 1
ATOM 1098 N N . LEU A 1 140 ? -20.407 -10.907 37.644 1.00 98.19 140 LEU A N 1
ATOM 1099 C CA . LEU A 1 140 ? -21.716 -10.344 37.984 1.00 98.19 140 LEU A CA 1
ATOM 1100 C C . LEU A 1 140 ? -22.829 -11.379 37.801 1.00 98.19 140 LEU A C 1
ATOM 1102 O O . LEU A 1 140 ? -23.700 -11.485 38.660 1.00 98.19 140 LEU A O 1
ATOM 1106 N N . GLN A 1 141 ? -22.783 -12.168 36.729 1.00 98.25 141 GLN A N 1
ATOM 1107 C CA . GLN A 1 141 ? -23.758 -13.223 36.475 1.00 98.25 141 GLN A CA 1
ATOM 1108 C C . GLN A 1 141 ? -23.751 -14.283 37.587 1.00 98.25 141 GLN A C 1
ATOM 1110 O O . GLN A 1 141 ? -24.810 -14.754 37.993 1.00 98.25 141 GLN A O 1
ATOM 1115 N N . GLU A 1 142 ? -22.579 -14.645 38.113 1.00 98.00 142 GLU A N 1
ATOM 1116 C CA . GLU A 1 142 ? -22.464 -15.560 39.254 1.00 98.00 142 GLU A CA 1
ATOM 1117 C C . GLU A 1 142 ? -23.045 -14.956 40.542 1.00 98.00 142 GLU A C 1
ATOM 1119 O O . GLU A 1 142 ? -23.791 -15.624 41.258 1.00 98.00 142 GLU A O 1
ATOM 1124 N N . LYS A 1 143 ? -22.787 -13.668 40.811 1.00 97.88 143 LYS A N 1
ATOM 1125 C CA . LYS A 1 143 ? -23.390 -12.959 41.954 1.00 97.88 143 LYS A CA 1
ATOM 1126 C C . LYS A 1 143 ? -24.913 -12.901 41.864 1.00 97.88 143 LYS A C 1
ATOM 1128 O O . LYS A 1 143 ? -25.569 -13.115 42.877 1.00 97.88 143 LYS A O 1
ATOM 1133 N N . ILE A 1 144 ? -25.460 -12.639 40.675 1.00 97.88 144 ILE A N 1
ATOM 1134 C CA . ILE A 1 144 ? -26.910 -12.637 40.438 1.00 97.88 144 ILE A CA 1
ATOM 1135 C C . ILE A 1 144 ? -27.492 -14.012 40.767 1.00 97.88 144 ILE A C 1
ATOM 1137 O O . ILE A 1 144 ? -28.394 -14.088 41.590 1.00 97.88 144 ILE A O 1
ATOM 1141 N N . LYS A 1 145 ? -26.915 -15.098 40.235 1.00 98.31 145 LYS A N 1
ATOM 1142 C CA . LYS A 1 145 ? -27.374 -16.467 40.536 1.00 98.31 145 LYS A CA 1
ATOM 1143 C C . LYS A 1 145 ? -27.354 -16.783 42.034 1.00 98.31 145 LYS A C 1
ATOM 1145 O O . LYS A 1 145 ? -28.277 -17.414 42.542 1.00 98.31 145 LYS A O 1
ATOM 1150 N N . ASN A 1 146 ? -26.315 -16.345 42.747 1.00 98.06 146 ASN A N 1
ATOM 1151 C CA . ASN A 1 146 ? -26.209 -16.552 44.192 1.00 98.06 146 ASN A CA 1
ATOM 1152 C C . ASN A 1 146 ? -27.283 -15.772 44.966 1.00 98.06 146 ASN A C 1
ATOM 1154 O O . ASN A 1 146 ? -27.927 -16.340 45.846 1.00 98.06 146 ASN A O 1
ATOM 1158 N N . LEU A 1 147 ? -27.500 -14.499 44.622 1.00 97.88 147 LEU A N 1
ATOM 1159 C CA . LEU A 1 147 ? -28.531 -13.664 45.246 1.00 97.88 147 LEU A CA 1
ATOM 1160 C C . LEU A 1 147 ? -29.947 -14.155 44.925 1.00 97.88 147 LEU A C 1
ATOM 1162 O O . LEU A 1 147 ? -30.803 -14.151 45.803 1.00 97.88 147 LEU A O 1
ATOM 1166 N N . GLU A 1 148 ? -30.199 -14.619 43.700 1.00 97.81 148 GLU A N 1
ATOM 1167 C CA . GLU A 1 148 ? -31.468 -15.245 43.313 1.00 97.81 148 GLU A CA 1
ATOM 1168 C C . GLU A 1 148 ? -31.749 -16.490 44.165 1.00 97.81 148 GLU A C 1
ATOM 1170 O O . GLU A 1 148 ? -32.841 -16.630 44.716 1.00 97.81 148 GLU A O 1
ATOM 1175 N N . ALA A 1 149 ? -30.754 -17.367 44.343 1.00 97.69 149 ALA A N 1
ATOM 1176 C CA . ALA A 1 149 ? -30.891 -18.553 45.186 1.00 97.69 149 ALA A CA 1
ATOM 1177 C C . ALA A 1 149 ? -31.134 -18.198 46.664 1.00 97.69 149 ALA A C 1
ATOM 1179 O O . ALA A 1 149 ? -31.970 -18.817 47.326 1.00 97.69 149 ALA A O 1
ATOM 1180 N N . GLU A 1 150 ? -30.433 -17.189 47.184 1.00 97.88 150 GLU A N 1
ATOM 1181 C CA . GLU A 1 150 ? -30.631 -16.689 48.545 1.00 97.88 150 GLU A CA 1
ATOM 1182 C C . GLU A 1 150 ? -32.022 -16.073 48.742 1.00 97.88 150 GLU A C 1
ATOM 1184 O O . GLU A 1 150 ? -32.672 -16.350 49.752 1.00 97.88 150 GLU A O 1
ATOM 1189 N N . CYS A 1 151 ? -32.511 -15.309 47.763 1.00 97.25 151 CYS A N 1
ATOM 1190 C CA . CYS A 1 151 ? -33.853 -14.737 47.769 1.00 97.25 151 CYS A CA 1
ATOM 1191 C C . CYS A 1 151 ? -34.928 -15.833 47.803 1.00 97.25 151 CYS A C 1
ATOM 1193 O O . CYS A 1 151 ? -35.795 -15.813 48.676 1.00 97.25 151 CYS A O 1
ATOM 1195 N N . ILE A 1 152 ? -34.830 -16.838 46.923 1.00 97.69 152 ILE A N 1
ATOM 1196 C CA . ILE A 1 152 ? -35.759 -17.981 46.894 1.00 97.69 152 ILE A CA 1
ATOM 1197 C C . ILE A 1 152 ? -35.753 -18.722 48.237 1.00 97.69 152 ILE A C 1
ATOM 1199 O O . ILE A 1 152 ? -36.817 -19.049 48.768 1.00 97.69 152 ILE A O 1
ATOM 1203 N N . ARG A 1 153 ? -34.568 -18.958 48.816 1.00 97.38 153 ARG A N 1
ATOM 1204 C CA . ARG A 1 153 ? -34.430 -19.594 50.134 1.00 97.38 153 ARG A CA 1
ATOM 1205 C C . ARG A 1 153 ? -35.109 -18.771 51.230 1.00 97.38 153 ARG A C 1
ATOM 1207 O O . ARG A 1 153 ? -35.901 -19.329 51.981 1.00 97.38 153 ARG A O 1
ATOM 1214 N N . SER A 1 154 ? -34.834 -17.469 51.300 1.00 97.38 154 SER A N 1
ATOM 1215 C CA . SER A 1 154 ? -35.392 -16.575 52.324 1.00 97.38 154 SER A CA 1
ATOM 1216 C C . SER A 1 154 ? -36.919 -16.490 52.247 1.00 97.38 154 SER A C 1
ATOM 1218 O O . SER A 1 154 ? -37.589 -16.578 53.273 1.00 97.38 154 SER A O 1
ATOM 1220 N N . ILE A 1 155 ? -37.485 -16.410 51.037 1.00 97.25 155 ILE A N 1
ATOM 1221 C CA . ILE A 1 155 ? -38.941 -16.463 50.829 1.00 97.25 155 ILE A CA 1
ATOM 1222 C C . ILE A 1 155 ? -39.510 -17.800 51.329 1.00 97.25 155 ILE A C 1
ATOM 1224 O O . ILE A 1 155 ? -40.555 -17.827 51.982 1.00 97.25 155 ILE A O 1
ATOM 1228 N N . GLY A 1 156 ? -38.823 -18.913 51.050 1.00 96.50 156 GLY A N 1
ATOM 1229 C CA . GLY A 1 156 ? -39.209 -20.238 51.539 1.00 96.50 156 GLY A CA 1
ATOM 1230 C C . GLY A 1 156 ? -39.208 -20.333 53.067 1.00 96.50 156 GLY A C 1
ATOM 1231 O O . GLY A 1 156 ? -40.178 -20.814 53.651 1.00 96.50 156 GLY A O 1
ATOM 1232 N N . GLU A 1 157 ? -38.155 -19.831 53.712 1.00 96.31 157 GLU A N 1
ATOM 1233 C CA . GLU A 1 157 ? -38.025 -19.787 55.173 1.00 96.31 157 GLU A CA 1
ATOM 1234 C C . GLU A 1 157 ? -39.121 -18.926 55.812 1.00 96.31 157 GLU A C 1
ATOM 1236 O O . GLU A 1 157 ? -39.819 -19.407 56.704 1.00 96.31 157 GLU A O 1
ATOM 1241 N N . ALA A 1 158 ? -39.345 -17.707 55.310 1.00 96.06 158 ALA A N 1
ATOM 1242 C CA . ALA A 1 158 ? -40.385 -16.806 55.811 1.00 96.06 158 ALA A CA 1
ATOM 1243 C C . ALA A 1 158 ? -41.793 -17.412 55.687 1.00 96.06 158 ALA A C 1
ATOM 1245 O O . ALA A 1 158 ? -42.620 -17.269 56.586 1.00 96.06 158 ALA A O 1
ATOM 1246 N N . ARG A 1 159 ? -42.070 -18.143 54.599 1.00 95.25 159 ARG A N 1
ATOM 1247 C CA . ARG A 1 159 ? -43.353 -18.832 54.411 1.00 95.25 159 ARG A CA 1
ATOM 1248 C C . ARG A 1 159 ? -43.555 -19.969 55.412 1.00 95.25 159 ARG A C 1
ATOM 1250 O O . ARG A 1 159 ? -44.663 -20.145 55.917 1.00 95.25 159 ARG A O 1
ATOM 1257 N N . GLU A 1 160 ? -42.527 -20.775 55.664 1.00 95.31 160 GLU A N 1
ATOM 1258 C CA . GLU A 1 160 ? -42.616 -21.864 56.643 1.00 95.31 160 GLU A CA 1
ATOM 1259 C C . GLU A 1 160 ? -42.666 -21.342 58.083 1.00 95.31 160 GLU A C 1
ATOM 1261 O O . GLU A 1 160 ? -43.377 -21.923 58.905 1.00 95.31 160 GLU A O 1
ATOM 1266 N N . GLU A 1 161 ? -41.982 -20.234 58.381 1.00 94.25 161 GLU A N 1
ATOM 1267 C CA . GLU A 1 161 ? -42.113 -19.530 59.659 1.00 94.25 161 GLU A CA 1
ATOM 1268 C C . GLU A 1 161 ? -43.536 -19.018 59.858 1.00 94.25 161 GLU A C 1
ATOM 1270 O O . GLU A 1 161 ? -44.182 -19.415 60.822 1.00 94.25 161 GLU A O 1
ATOM 1275 N N . GLY A 1 162 ? -44.087 -18.282 58.888 1.00 94.75 162 GLY A N 1
ATOM 1276 C CA . GLY A 1 162 ? -45.456 -17.768 58.970 1.00 94.75 162 GLY A CA 1
ATOM 1277 C C . GLY A 1 162 ? -46.509 -18.870 59.153 1.00 94.75 162 GLY A C 1
ATOM 1278 O O . GLY A 1 162 ? -47.461 -18.703 59.911 1.00 94.75 162 GLY A O 1
ATOM 1279 N N . LYS A 1 163 ? -46.328 -20.052 58.541 1.00 93.75 163 LYS A N 1
ATOM 1280 C CA . LYS A 1 163 ? -47.196 -21.218 58.810 1.00 93.75 163 LYS A CA 1
ATOM 1281 C C . LYS A 1 163 ? -47.084 -21.720 60.251 1.00 93.75 163 LYS A C 1
ATOM 1283 O O . LYS A 1 163 ? -48.071 -22.203 60.810 1.00 93.75 163 LYS A O 1
ATOM 1288 N N . ARG A 1 164 ? -45.881 -21.703 60.827 1.00 93.44 164 ARG A N 1
ATOM 1289 C CA . ARG A 1 164 ? -45.618 -22.201 62.181 1.00 93.44 164 ARG A CA 1
ATOM 1290 C C . ARG A 1 164 ? -46.126 -21.219 63.229 1.00 93.44 164 ARG A C 1
ATOM 1292 O O . ARG A 1 164 ? -46.828 -21.656 64.139 1.00 93.44 164 ARG A O 1
ATOM 1299 N N . GLU A 1 165 ? -45.828 -19.937 63.048 1.00 92.38 165 GLU A N 1
ATOM 1300 C CA . GLU A 1 165 ? -46.331 -18.826 63.857 1.00 92.38 165 GLU A CA 1
ATOM 1301 C C . GLU A 1 165 ? -47.857 -18.793 63.820 1.00 92.38 165 GLU A C 1
ATOM 1303 O O . GLU A 1 165 ? -48.474 -18.959 64.867 1.00 92.38 165 GLU A O 1
ATOM 1308 N N . GLY A 1 166 ? -48.479 -18.768 62.636 1.00 92.06 166 GLY A N 1
ATOM 1309 C CA . GLY A 1 166 ? -49.942 -18.770 62.516 1.00 92.06 166 GLY A CA 1
ATOM 1310 C C . GLY A 1 166 ? -50.608 -19.991 63.168 1.00 92.06 166 GLY A C 1
ATOM 1311 O O . GLY A 1 166 ? -51.668 -19.883 63.782 1.00 92.06 166 GLY A O 1
ATOM 1312 N N . LYS A 1 167 ? -49.967 -21.171 63.129 1.00 92.56 167 LYS A N 1
ATOM 1313 C CA . LYS A 1 167 ? -50.455 -22.363 63.848 1.00 92.56 167 LYS A CA 1
ATOM 1314 C C . LYS A 1 167 ? -50.339 -22.224 65.367 1.00 92.56 167 LYS A C 1
ATOM 1316 O O . LYS A 1 167 ? -51.138 -22.821 66.089 1.00 92.56 167 LYS A O 1
ATOM 1321 N N . GLN A 1 168 ? -49.315 -21.538 65.865 1.00 92.06 168 GLN A N 1
ATOM 1322 C CA . GLN A 1 168 ? -49.120 -21.313 67.293 1.00 92.06 168 GLN A CA 1
ATOM 1323 C C . GLN A 1 168 ? -50.047 -20.212 67.815 1.00 92.06 168 GLN A C 1
ATOM 1325 O O . GLN A 1 168 ? -50.701 -20.436 68.831 1.00 92.06 168 GLN A O 1
ATOM 1330 N N . GLU A 1 169 ? -50.150 -19.089 67.107 1.00 89.88 169 GLU A N 1
ATOM 1331 C CA . GLU A 1 169 ? -51.072 -17.994 67.420 1.00 89.88 169 GLU A CA 1
ATOM 1332 C C . GLU A 1 169 ? -52.517 -18.486 67.422 1.00 89.88 169 GLU A C 1
ATOM 1334 O O . GLU A 1 169 ? -53.184 -18.365 68.444 1.00 89.88 169 GLU A O 1
ATOM 1339 N N . GLY A 1 170 ? -52.959 -19.183 66.367 1.00 90.56 170 GLY A N 1
ATOM 1340 C CA . GLY A 1 170 ? -54.317 -19.732 66.318 1.00 90.56 170 GLY A CA 1
ATOM 1341 C C . GLY A 1 170 ? -54.606 -20.733 67.444 1.00 90.56 170 GLY A C 1
ATOM 1342 O O . GLY A 1 170 ? -55.708 -20.772 67.982 1.00 90.56 170 GLY A O 1
ATOM 1343 N N . LYS A 1 171 ? -53.612 -21.523 67.882 1.00 90.25 171 LYS A N 1
ATOM 1344 C CA . LYS A 1 171 ? -53.771 -22.373 69.078 1.00 90.25 171 LYS A CA 1
ATOM 1345 C C . LYS A 1 171 ? -53.943 -21.548 70.347 1.00 90.25 171 LYS A C 1
ATOM 1347 O O . LYS A 1 171 ? -54.731 -21.938 71.199 1.00 90.25 171 LYS A O 1
ATOM 1352 N N . GLN A 1 172 ? -53.155 -20.490 70.507 1.00 90.12 172 GLN A N 1
ATOM 1353 C CA . GLN A 1 172 ? -53.162 -19.654 71.701 1.00 90.12 172 GLN A CA 1
ATOM 1354 C C . GLN A 1 172 ? -54.449 -18.827 71.790 1.00 90.12 172 GLN A C 1
ATOM 1356 O O . GLN A 1 172 ? -55.021 -18.733 72.872 1.00 90.12 172 GLN A O 1
ATOM 1361 N N . GLU A 1 173 ? -54.937 -18.323 70.657 1.00 90.25 173 GLU A N 1
ATOM 1362 C CA . GLU A 1 173 ? -56.225 -17.642 70.518 1.00 90.25 173 GLU A CA 1
ATOM 1363 C C . GLU A 1 173 ? -57.389 -18.571 70.878 1.00 90.25 173 GLU A C 1
ATOM 1365 O O . GLU A 1 173 ? -58.154 -18.254 71.785 1.00 90.25 173 GLU A O 1
ATOM 1370 N N . VAL A 1 174 ? -57.455 -19.772 70.283 1.00 91.69 174 VAL A N 1
ATOM 1371 C CA . VAL A 1 174 ? -58.482 -20.776 70.626 1.00 91.69 174 VAL A CA 1
ATOM 1372 C C . VAL A 1 174 ? -58.433 -21.141 72.112 1.00 91.69 174 VAL A C 1
ATOM 1374 O O . VAL A 1 174 ? -59.473 -21.303 72.745 1.00 91.69 174 VAL A O 1
ATOM 1377 N N . LEU A 1 175 ? -57.239 -21.274 72.702 1.00 90.75 175 LEU A N 1
ATOM 1378 C CA . LEU A 1 175 ? -57.110 -21.574 74.131 1.00 90.75 175 LEU A CA 1
ATOM 1379 C C . LEU A 1 175 ? -57.601 -20.417 75.012 1.00 90.75 175 LEU A C 1
ATOM 1381 O O . LEU A 1 175 ? -58.209 -20.670 76.052 1.00 90.75 175 LEU A O 1
ATOM 1385 N N . GLY A 1 176 ? -57.326 -19.174 74.605 1.00 89.31 176 GLY A N 1
ATOM 1386 C CA . GLY A 1 176 ? -57.813 -17.962 75.260 1.00 89.31 176 GLY A CA 1
ATOM 1387 C C . GLY A 1 176 ? -59.335 -17.888 75.222 1.00 89.31 176 GLY A C 1
ATOM 1388 O O . GLY A 1 176 ? -59.963 -17.793 76.271 1.00 89.31 176 GLY A O 1
ATOM 1389 N N . GLU A 1 177 ? -59.928 -18.070 74.041 1.00 88.81 177 GLU A N 1
ATOM 1390 C CA . GLU A 1 177 ? -61.381 -18.059 73.865 1.00 88.81 177 GLU A CA 1
ATOM 1391 C C . GLU A 1 177 ? -62.068 -19.180 74.664 1.00 88.81 177 GLU A C 1
ATOM 1393 O O . GLU A 1 177 ? -63.061 -18.943 75.352 1.00 88.81 177 GLU A O 1
ATOM 1398 N N . VAL A 1 178 ? -61.517 -20.400 74.656 1.00 91.31 178 VAL A N 1
ATOM 1399 C CA . VAL A 1 178 ? -62.028 -21.513 75.477 1.00 91.31 178 VAL A CA 1
ATOM 1400 C C . VAL A 1 178 ? -61.929 -21.196 76.969 1.00 91.31 178 VAL A C 1
ATOM 1402 O O . VAL A 1 178 ? -62.851 -21.505 77.726 1.00 91.31 178 VAL A O 1
ATOM 1405 N N . ASN A 1 179 ? -60.828 -20.591 77.416 1.00 90.06 179 ASN A N 1
ATOM 1406 C CA . ASN A 1 179 ? -60.671 -20.188 78.807 1.00 90.06 179 ASN A CA 1
ATOM 1407 C C . ASN A 1 179 ? -61.712 -19.127 79.201 1.00 90.06 179 ASN A C 1
ATOM 1409 O O . ASN A 1 179 ? -62.360 -19.286 80.236 1.00 90.06 179 ASN A O 1
ATOM 1413 N N . ASP A 1 180 ? -61.940 -18.121 78.358 1.00 87.25 180 ASP A N 1
ATOM 1414 C CA . ASP A 1 180 ? -62.960 -17.093 78.581 1.00 87.25 180 ASP A CA 1
ATOM 1415 C C . ASP A 1 180 ? -64.368 -17.711 78.641 1.00 87.25 180 ASP A C 1
ATOM 1417 O O . ASP A 1 180 ? -65.146 -17.417 79.555 1.00 87.25 180 ASP A O 1
ATOM 1421 N N . GLN A 1 181 ? -64.682 -18.656 77.743 1.00 88.00 181 GLN A N 1
ATOM 1422 C CA . GLN A 1 181 ? -65.942 -19.409 77.774 1.00 88.00 181 GLN A CA 1
ATOM 1423 C C . GLN A 1 181 ? -66.109 -20.212 79.075 1.00 88.00 181 GLN A C 1
ATOM 1425 O O . GLN A 1 181 ? -67.177 -20.163 79.694 1.00 88.00 181 GLN A O 1
ATOM 1430 N N . ILE A 1 182 ? -65.075 -20.936 79.522 1.00 89.19 182 ILE A N 1
ATOM 1431 C CA . ILE A 1 182 ? -65.103 -21.717 80.771 1.00 89.19 182 ILE A CA 1
ATOM 1432 C C . ILE A 1 182 ? -65.313 -20.800 81.979 1.00 89.19 182 ILE A C 1
ATOM 1434 O O . ILE A 1 182 ? -66.157 -21.095 82.830 1.00 89.19 182 ILE A O 1
ATOM 1438 N N . GLN A 1 183 ? -64.581 -19.686 82.054 1.00 88.69 183 GLN A N 1
ATOM 1439 C CA . GLN A 1 183 ? -64.726 -18.711 83.135 1.00 88.69 183 GLN A CA 1
ATOM 1440 C C . GLN A 1 183 ? -66.143 -18.121 83.162 1.00 88.69 183 GLN A C 1
ATOM 1442 O O . GLN A 1 183 ? -66.763 -18.062 84.229 1.00 88.69 183 GLN A O 1
ATOM 1447 N N . GLY A 1 184 ? -66.711 -17.793 81.997 1.00 85.62 184 GLY A N 1
ATOM 1448 C CA . GLY A 1 184 ? -68.095 -17.334 81.871 1.00 85.62 184 GLY A CA 1
ATOM 1449 C C . GLY A 1 184 ? -69.128 -18.369 82.342 1.00 85.62 184 GLY A C 1
ATOM 1450 O O . GLY A 1 184 ? -70.034 -18.037 83.110 1.00 85.62 184 GLY A O 1
ATOM 1451 N N . VAL A 1 185 ? -68.989 -19.643 81.946 1.00 87.50 185 VAL A N 1
ATOM 1452 C CA . VAL A 1 185 ? -69.865 -20.742 82.413 1.00 87.50 185 VAL A CA 1
ATOM 1453 C C . VAL A 1 185 ? -69.761 -20.927 83.931 1.00 87.50 185 VAL A C 1
ATOM 1455 O O . VAL A 1 185 ? -70.780 -21.118 84.606 1.00 87.50 185 VAL A O 1
ATOM 1458 N N . TYR A 1 186 ? -68.549 -20.850 84.484 1.00 87.00 186 TYR A N 1
ATOM 1459 C CA . TYR A 1 186 ? -68.311 -20.992 85.919 1.00 87.00 186 TYR A CA 1
ATOM 1460 C C . TYR A 1 186 ? -68.950 -19.851 86.717 1.00 87.00 186 TYR A C 1
ATOM 1462 O O . TYR A 1 186 ? -69.654 -20.111 87.693 1.00 87.00 186 TYR A O 1
ATOM 1470 N N . ASN A 1 187 ? -68.786 -18.601 86.273 1.00 86.81 187 ASN A N 1
ATOM 1471 C CA . ASN A 1 187 ? -69.428 -17.437 86.886 1.00 86.81 187 ASN A CA 1
ATOM 1472 C C . ASN A 1 187 ? -70.959 -17.542 86.880 1.00 86.81 187 ASN A C 1
ATOM 1474 O O . ASN A 1 187 ? -71.586 -17.262 87.905 1.00 86.81 187 ASN A O 1
ATOM 1478 N N . ARG A 1 188 ? -71.569 -17.981 85.765 1.00 84.56 188 ARG A N 1
ATOM 1479 C CA . ARG A 1 188 ? -73.023 -18.227 85.685 1.00 84.56 188 ARG A CA 1
ATOM 1480 C C . ARG A 1 188 ? -73.468 -19.280 86.700 1.00 84.56 188 ARG A C 1
ATOM 1482 O O . ARG A 1 188 ? -74.334 -19.015 87.529 1.00 84.56 188 ARG A O 1
ATOM 1489 N N . SER A 1 189 ? -72.793 -20.427 86.711 1.00 84.88 189 SER A N 1
ATOM 1490 C CA . SER A 1 189 ? -73.101 -21.537 87.623 1.00 84.88 189 SER A CA 1
ATOM 1491 C C . SER A 1 189 ? -72.936 -21.143 89.098 1.00 84.88 189 SER A C 1
ATOM 1493 O O . SER A 1 189 ? -73.761 -21.492 89.944 1.00 84.88 189 SER A O 1
ATOM 1495 N N . PHE A 1 190 ? -71.886 -20.381 89.421 1.00 86.06 190 PHE A N 1
ATOM 1496 C CA . PHE A 1 190 ? -71.648 -19.856 90.764 1.00 86.06 190 PHE A CA 1
ATOM 1497 C C . PHE A 1 190 ? -72.750 -18.886 91.188 1.00 86.06 190 PHE A C 1
ATOM 1499 O O . PHE A 1 190 ? -73.263 -18.984 92.303 1.00 86.06 190 PHE A O 1
ATOM 1506 N N . ARG A 1 191 ? -73.149 -17.975 90.295 1.00 83.12 191 ARG A N 1
ATOM 1507 C CA . ARG A 1 191 ? -74.244 -17.031 90.533 1.00 83.12 191 ARG A CA 1
ATOM 1508 C C . ARG A 1 191 ? -75.553 -17.760 90.826 1.00 83.12 191 ARG A C 1
ATOM 1510 O O . ARG A 1 191 ? -76.253 -17.382 91.765 1.00 83.12 191 ARG A O 1
ATOM 1517 N N . ASP A 1 192 ? -75.866 -18.811 90.077 1.00 83.88 192 ASP A N 1
ATOM 1518 C CA . ASP A 1 192 ? -77.065 -19.618 90.310 1.00 83.88 192 ASP A CA 1
ATOM 1519 C C . ASP A 1 192 ? -77.009 -20.346 91.658 1.00 83.88 192 ASP A C 1
ATOM 1521 O O . ASP A 1 192 ? -77.978 -20.315 92.424 1.00 83.88 192 ASP A O 1
ATOM 1525 N N . GLY A 1 193 ? -75.851 -20.918 92.010 1.00 86.19 193 GLY A N 1
ATOM 1526 C CA . GLY A 1 193 ? -75.607 -21.505 93.329 1.00 86.19 193 GLY A CA 1
ATOM 1527 C C . GLY A 1 193 ? -75.745 -20.492 94.474 1.00 86.19 193 GLY A C 1
ATOM 1528 O O . GLY A 1 193 ? -76.378 -20.787 95.491 1.00 86.19 193 GLY A O 1
ATOM 1529 N N . TRP A 1 194 ? -75.217 -19.278 94.296 1.00 84.06 194 TRP A N 1
ATOM 1530 C CA . TRP A 1 194 ? -75.319 -18.173 95.251 1.00 84.06 194 TRP A CA 1
ATOM 1531 C C . TRP A 1 194 ? -76.775 -17.742 95.458 1.00 84.06 194 TRP A C 1
ATOM 1533 O O . TRP A 1 194 ? -77.259 -17.719 96.591 1.00 84.06 194 TRP A O 1
ATOM 1543 N N . LYS A 1 195 ? -77.522 -17.506 94.371 1.00 82.06 195 LYS A N 1
ATOM 1544 C CA . LYS A 1 195 ? -78.963 -17.200 94.421 1.00 82.06 195 LYS A CA 1
ATOM 1545 C C . LYS A 1 195 ? -79.752 -18.303 95.135 1.00 82.06 195 LYS A C 1
ATOM 1547 O O . LYS A 1 195 ? -80.595 -18.008 95.986 1.00 82.06 195 LYS A O 1
ATOM 1552 N N . ALA A 1 196 ? -79.474 -19.574 94.830 1.00 84.50 196 ALA A N 1
ATOM 1553 C CA . ALA A 1 196 ? -80.128 -20.713 95.473 1.00 84.50 196 ALA A CA 1
ATOM 1554 C C . ALA A 1 196 ? -79.838 -20.780 96.984 1.00 84.50 196 ALA A C 1
ATOM 1556 O O . ALA A 1 196 ? -80.744 -21.062 97.775 1.00 84.50 196 ALA A O 1
ATOM 1557 N N . ALA A 1 197 ? -78.605 -20.475 97.402 1.00 84.06 197 ALA A N 1
ATOM 1558 C CA . ALA A 1 197 ? -78.229 -20.402 98.810 1.00 84.06 197 ALA A CA 1
ATOM 1559 C C . ALA A 1 197 ? -78.967 -19.269 99.541 1.00 84.06 197 ALA A C 1
ATOM 1561 O O . ALA A 1 197 ? -79.585 -19.528 100.573 1.00 84.06 197 ALA A O 1
ATOM 1562 N N . LEU A 1 198 ? -78.996 -18.049 98.988 1.00 81.62 198 LEU A N 1
ATOM 1563 C CA . LEU A 1 198 ? -79.708 -16.907 99.587 1.00 81.62 198 LEU A CA 1
ATOM 1564 C C . LEU A 1 198 ? -81.217 -17.181 99.734 1.00 81.62 198 LEU A C 1
ATOM 1566 O O . LEU A 1 198 ? -81.806 -16.866 100.772 1.00 81.62 198 LEU A O 1
ATOM 1570 N N . LYS A 1 199 ? -81.832 -17.847 98.744 1.00 79.81 199 LYS A N 1
ATOM 1571 C CA . LYS A 1 199 ? -83.239 -18.286 98.799 1.00 79.81 199 LYS A CA 1
ATOM 1572 C C . LYS A 1 199 ? -83.492 -19.268 99.947 1.00 79.81 199 LYS A C 1
ATOM 1574 O O . LYS A 1 199 ? -84.521 -19.181 100.610 1.00 79.81 199 LYS A O 1
ATOM 1579 N N . LYS A 1 200 ? -82.554 -20.182 100.216 1.00 81.19 200 LYS A N 1
ATOM 1580 C CA . LYS A 1 200 ? -82.655 -21.159 101.315 1.00 81.19 200 LYS A CA 1
ATOM 1581 C C . LYS A 1 200 ? -82.557 -20.511 102.704 1.00 81.19 200 LYS A C 1
ATOM 1583 O O . LYS A 1 200 ? -83.067 -21.077 103.666 1.00 81.19 200 LYS A O 1
ATOM 1588 N N . VAL A 1 201 ? -81.940 -19.331 102.804 1.00 82.12 201 VAL A N 1
ATOM 1589 C CA . VAL A 1 201 ? -81.801 -18.544 104.047 1.00 82.12 201 VAL A CA 1
ATOM 1590 C C . VAL A 1 201 ? -82.934 -17.500 104.199 1.00 82.12 201 VAL A C 1
ATOM 1592 O O . VAL A 1 201 ? -82.898 -16.679 105.108 1.00 82.12 201 VAL A O 1
ATOM 1595 N N . ASN A 1 202 ? -83.987 -17.551 103.366 1.00 75.88 202 ASN A N 1
ATOM 1596 C CA . ASN A 1 202 ? -85.154 -16.645 103.398 1.00 75.88 202 ASN A CA 1
ATOM 1597 C C . ASN A 1 202 ? -84.810 -15.146 103.273 1.00 75.88 202 ASN A C 1
ATOM 1599 O O . ASN A 1 202 ? -85.482 -14.291 103.854 1.00 75.88 202 ASN A O 1
ATOM 1603 N N . ILE A 1 203 ? -83.780 -14.804 102.496 1.00 69.25 203 ILE A N 1
ATOM 1604 C CA . ILE A 1 203 ? -83.457 -13.400 102.214 1.00 69.25 203 ILE A CA 1
ATOM 1605 C C . ILE A 1 203 ? -84.531 -12.801 101.277 1.00 69.25 203 ILE A C 1
ATOM 1607 O O . ILE A 1 203 ? -84.866 -13.432 100.270 1.00 69.25 203 ILE A O 1
ATOM 1611 N N . PRO A 1 204 ? -85.092 -11.609 101.581 1.00 71.50 204 PRO A N 1
ATOM 1612 C CA . PRO A 1 204 ? -86.108 -10.965 100.746 1.00 71.50 204 PRO A CA 1
ATOM 1613 C C . PRO A 1 204 ? -85.603 -10.682 99.328 1.00 71.50 204 PRO A C 1
ATOM 1615 O O . PRO A 1 204 ? -84.462 -10.262 99.145 1.00 71.50 204 PRO A O 1
ATOM 1618 N N . ALA A 1 205 ? -86.480 -10.823 98.330 1.00 63.16 205 ALA A N 1
ATOM 1619 C CA . ALA A 1 205 ? -86.147 -10.603 96.917 1.00 63.16 205 ALA A CA 1
ATOM 1620 C C . ALA A 1 205 ? -85.675 -9.169 96.592 1.00 63.16 205 ALA A C 1
ATOM 1622 O O . ALA A 1 205 ? -85.054 -8.952 95.559 1.00 63.16 205 ALA A O 1
ATOM 1623 N N . SER A 1 206 ? -85.947 -8.202 97.474 1.00 67.31 206 SER A N 1
ATOM 1624 C CA . SER A 1 206 ? -85.522 -6.802 97.358 1.00 67.31 206 SER A CA 1
ATOM 1625 C C . SER A 1 206 ? -84.157 -6.509 97.994 1.00 67.31 206 SER A C 1
ATOM 1627 O O . SER A 1 206 ? -83.821 -5.346 98.182 1.00 67.31 206 SER A O 1
ATOM 1629 N N . SER A 1 207 ? -83.411 -7.528 98.433 1.00 73.56 207 SER A N 1
ATOM 1630 C CA . SER A 1 207 ? -82.108 -7.329 99.069 1.00 73.56 207 SER A CA 1
ATOM 1631 C C . SER A 1 207 ? -81.038 -6.960 98.045 1.00 73.56 207 SER A C 1
ATOM 1633 O O . SER A 1 207 ? -80.880 -7.647 97.036 1.00 73.56 207 SER A O 1
ATOM 1635 N N . ASP A 1 208 ? -80.224 -5.959 98.380 1.00 71.81 208 ASP A N 1
ATOM 1636 C CA . ASP A 1 208 ? -79.055 -5.546 97.596 1.00 71.81 208 ASP A CA 1
ATOM 1637 C C . ASP A 1 208 ? -78.053 -6.691 97.358 1.00 71.81 208 ASP A C 1
ATOM 1639 O O . ASP A 1 208 ? -77.273 -6.646 96.411 1.00 71.81 208 ASP A O 1
ATOM 1643 N N . LEU A 1 209 ? -78.099 -7.754 98.174 1.00 69.75 209 LEU A N 1
ATOM 1644 C CA . LEU A 1 209 ? -77.280 -8.964 98.026 1.00 69.75 209 LEU A CA 1
ATOM 1645 C C . LEU A 1 209 ? -77.650 -9.819 96.799 1.00 69.75 209 LEU A C 1
ATOM 1647 O O . LEU A 1 209 ? -76.884 -10.708 96.427 1.00 69.75 209 LEU A O 1
ATOM 1651 N N . LEU A 1 210 ? -78.817 -9.578 96.188 1.00 65.88 210 LEU A N 1
ATOM 1652 C CA . LEU A 1 210 ? -79.257 -10.213 94.939 1.00 65.88 210 LEU A CA 1
ATOM 1653 C C . LEU A 1 210 ? -78.890 -9.387 93.693 1.00 65.88 210 LEU A C 1
ATOM 1655 O O . LEU A 1 210 ? -79.063 -9.882 92.577 1.00 65.88 210 LEU A O 1
ATOM 1659 N N . LEU A 1 211 ? -78.387 -8.155 93.858 1.00 71.44 211 LEU A N 1
ATOM 1660 C CA . LEU A 1 211 ? -77.926 -7.332 92.739 1.00 71.44 211 LEU A CA 1
ATOM 1661 C C . LEU A 1 211 ? -76.662 -7.936 92.120 1.00 71.44 211 LEU A C 1
ATOM 1663 O O . LEU A 1 211 ? -75.747 -8.382 92.819 1.00 71.44 211 LEU A O 1
ATOM 1667 N N . ARG A 1 212 ? -76.599 -7.912 90.783 1.00 67.62 212 ARG A N 1
ATOM 1668 C CA . ARG A 1 212 ? -75.457 -8.421 90.005 1.00 67.62 212 ARG A CA 1
ATOM 1669 C C . ARG A 1 212 ? -74.141 -7.789 90.458 1.00 67.62 212 ARG A C 1
ATOM 1671 O O . ARG A 1 212 ? -73.162 -8.500 90.644 1.00 67.62 212 ARG A O 1
ATOM 1678 N N . GLU A 1 213 ? -74.153 -6.478 90.672 1.00 70.94 213 GLU A N 1
ATOM 1679 C CA . GLU A 1 213 ? -72.997 -5.665 91.073 1.00 70.94 213 GLU A CA 1
ATOM 1680 C C . GLU A 1 213 ? -72.416 -6.059 92.442 1.00 70.94 213 GLU A C 1
ATOM 1682 O O . GLU A 1 213 ? -71.242 -5.817 92.701 1.00 70.94 213 GLU A O 1
ATOM 1687 N N . ASN A 1 214 ? -73.210 -6.719 93.293 1.00 70.75 214 ASN A N 1
ATOM 1688 C CA . ASN A 1 214 ? -72.828 -7.107 94.652 1.00 70.75 214 ASN A CA 1
ATOM 1689 C C . ASN A 1 214 ? -72.534 -8.611 94.792 1.00 70.75 214 ASN A C 1
ATOM 1691 O O . ASN A 1 214 ? -72.288 -9.087 95.902 1.00 70.75 214 ASN A O 1
ATOM 1695 N N . THR A 1 215 ? -72.567 -9.377 93.693 1.00 69.75 215 THR A N 1
ATOM 1696 C CA . THR A 1 215 ? -72.201 -10.801 93.708 1.00 69.75 215 THR A CA 1
ATOM 1697 C C . THR A 1 215 ? -70.680 -10.931 93.583 1.00 69.75 215 THR A C 1
ATOM 1699 O O . THR A 1 215 ? -70.137 -10.555 92.544 1.00 69.75 215 THR A O 1
ATOM 1702 N N . PRO A 1 216 ? -69.968 -11.479 94.586 1.00 72.56 216 PRO A N 1
ATOM 1703 C CA . PRO A 1 216 ? -68.528 -11.682 94.488 1.00 72.56 216 PRO A CA 1
ATOM 1704 C C . PRO A 1 216 ? -68.248 -12.841 93.527 1.00 72.56 216 PRO A C 1
ATOM 1706 O O . PRO A 1 216 ? -68.283 -14.009 93.914 1.00 72.56 216 PRO A O 1
ATOM 1709 N N . LEU A 1 217 ? -68.035 -12.521 92.251 1.00 77.94 217 LEU A N 1
ATOM 1710 C CA . LEU A 1 217 ? -67.717 -13.517 91.236 1.00 77.94 217 LEU A CA 1
ATOM 1711 C C . LEU A 1 217 ? -66.260 -13.985 91.373 1.00 77.94 217 LEU A C 1
ATOM 1713 O O . LEU A 1 217 ? -65.371 -13.150 91.547 1.00 77.94 217 LEU A O 1
ATOM 1717 N N . PRO A 1 218 ? -65.996 -15.298 91.251 1.00 81.75 218 PRO A N 1
ATOM 1718 C CA . PRO A 1 218 ? -64.641 -15.847 91.263 1.00 81.75 218 PRO A CA 1
ATOM 1719 C C . PRO A 1 218 ? -63.737 -15.313 90.140 1.00 81.75 218 PRO A C 1
ATOM 1721 O O . PRO A 1 218 ? -62.537 -15.179 90.362 1.00 81.75 218 PRO A O 1
ATOM 1724 N N . TYR A 1 219 ? -64.302 -14.984 88.970 1.00 81.56 219 TYR A N 1
ATOM 1725 C CA . TYR A 1 219 ? -63.577 -14.408 87.829 1.00 81.56 219 TYR A CA 1
ATOM 1726 C C . TYR A 1 219 ? -64.184 -13.050 87.426 1.00 81.56 219 TYR A C 1
ATOM 1728 O O . TYR A 1 219 ? -65.081 -13.012 86.588 1.00 81.56 219 TYR A O 1
ATOM 1736 N N . PRO A 1 220 ? -63.742 -11.923 88.012 1.00 73.06 220 PRO A N 1
ATOM 1737 C CA . PRO A 1 220 ? -64.376 -10.612 87.812 1.00 73.06 220 PRO A CA 1
ATOM 1738 C C . PRO A 1 220 ? -64.241 -10.049 86.388 1.00 73.06 220 PRO A C 1
ATOM 1740 O O . PRO A 1 220 ? -65.091 -9.282 85.947 1.00 73.06 220 PRO A O 1
ATOM 1743 N N . GLU A 1 221 ? -63.172 -10.422 85.681 1.00 70.88 221 GLU A N 1
ATOM 1744 C CA . GLU A 1 221 ? -62.803 -9.884 84.361 1.00 70.88 221 GLU A CA 1
ATOM 1745 C C . GLU A 1 221 ? -63.522 -10.585 83.197 1.00 70.88 221 GLU A C 1
ATOM 1747 O O . GLU A 1 221 ? -63.722 -9.980 82.150 1.00 70.88 221 GLU A O 1
ATOM 1752 N N . ALA A 1 222 ? -63.991 -11.822 83.395 1.00 69.06 222 ALA A N 1
ATOM 1753 C CA . ALA A 1 222 ? -64.721 -12.605 82.389 1.00 69.06 222 ALA A CA 1
ATOM 1754 C C . ALA A 1 222 ? -66.177 -12.138 82.182 1.00 69.06 222 ALA A C 1
ATOM 1756 O O . ALA A 1 222 ? -66.937 -12.732 81.418 1.00 69.06 222 ALA A O 1
ATOM 1757 N N . ASP A 1 223 ? -66.598 -11.092 82.896 1.00 58.72 223 ASP A N 1
ATOM 1758 C CA . ASP A 1 223 ? -68.000 -10.722 83.070 1.00 58.72 223 ASP A CA 1
ATOM 1759 C C . ASP A 1 223 ? -68.413 -9.523 82.206 1.00 58.72 223 ASP A C 1
ATOM 1761 O O . ASP A 1 223 ? -69.142 -8.643 82.663 1.00 58.72 223 ASP A O 1
ATOM 1765 N N . LEU A 1 224 ? -67.967 -9.477 80.949 1.00 53.19 224 LEU A N 1
ATOM 1766 C CA . LEU A 1 224 ? -68.412 -8.476 79.977 1.00 53.19 224 LEU A CA 1
ATOM 1767 C C . LEU A 1 224 ? -68.458 -9.060 78.559 1.00 53.19 224 LEU A C 1
ATOM 1769 O O . LEU A 1 224 ? -67.569 -8.794 77.760 1.00 53.19 224 LEU A O 1
ATOM 1773 N N . LYS A 1 225 ? -69.520 -9.814 78.241 1.00 47.97 225 LYS A N 1
ATOM 1774 C CA . LYS A 1 225 ? -70.199 -9.776 76.932 1.00 47.97 225 LYS A CA 1
ATOM 1775 C C . LYS A 1 225 ? -71.583 -10.441 77.005 1.00 47.97 225 LYS A C 1
ATOM 1777 O O . LYS A 1 225 ? -71.767 -11.499 77.596 1.00 47.97 225 LYS A O 1
ATOM 1782 N N . GLU A 1 226 ? -72.545 -9.705 76.466 1.00 42.66 226 GLU A N 1
ATOM 1783 C CA . GLU A 1 226 ? -73.971 -9.954 76.227 1.00 42.66 226 GLU A CA 1
ATOM 1784 C C . GLU A 1 226 ? -74.399 -11.434 76.132 1.00 42.66 226 GLU A C 1
ATOM 1786 O O . GLU A 1 226 ? -74.235 -12.068 75.100 1.00 42.66 226 GLU A O 1
ATOM 1791 N N . SER A 1 227 ? -75.011 -11.991 77.182 1.00 43.41 227 SER A N 1
ATOM 1792 C CA . SER A 1 227 ? -75.830 -13.215 77.049 1.00 43.41 227 SER A CA 1
ATOM 1793 C C . SER A 1 227 ? -76.950 -13.327 78.097 1.00 43.41 227 SER A C 1
ATOM 1795 O O . SER A 1 227 ? -77.492 -14.405 78.298 1.00 43.41 227 SER A O 1
ATOM 1797 N N . ASP A 1 228 ? -77.329 -12.225 78.751 1.00 41.41 228 ASP A N 1
ATOM 1798 C CA . ASP A 1 228 ? -78.530 -12.151 79.602 1.00 41.41 228 ASP A CA 1
ATOM 1799 C C . ASP A 1 228 ? -79.495 -11.120 78.985 1.00 41.41 228 ASP A C 1
ATOM 1801 O O . ASP A 1 228 ? -79.731 -10.032 79.509 1.00 41.41 228 ASP A O 1
ATOM 1805 N N . LYS A 1 229 ? -80.007 -11.442 77.796 1.00 42.53 229 LYS A N 1
ATOM 1806 C CA . LYS A 1 229 ? -81.263 -10.893 77.276 1.00 42.53 229 LYS A CA 1
ATOM 1807 C C . LYS A 1 229 ? -82.120 -12.081 76.872 1.00 42.53 229 LYS A C 1
ATOM 1809 O O . LYS A 1 229 ? -82.113 -12.480 75.716 1.00 42.53 229 LYS A O 1
ATOM 1814 N N . GLU A 1 230 ? -82.836 -12.635 77.835 1.00 43.34 230 GLU A N 1
ATOM 1815 C CA . GLU A 1 230 ? -84.012 -13.443 77.538 1.00 43.34 230 GLU A CA 1
ATOM 1816 C C . GLU A 1 230 ? -85.255 -12.652 77.958 1.00 43.34 230 GLU A C 1
ATOM 1818 O O . GLU A 1 230 ? -85.278 -12.004 79.007 1.00 43.34 230 GLU A O 1
ATOM 1823 N N . ASP A 1 231 ? -86.260 -12.723 77.085 1.00 35.94 231 ASP A N 1
ATOM 1824 C CA . ASP A 1 231 ? -87.670 -12.396 77.294 1.00 35.94 231 ASP A CA 1
ATOM 1825 C C . ASP A 1 231 ? -88.151 -10.943 77.117 1.00 35.94 231 ASP A C 1
ATOM 1827 O O . ASP A 1 231 ? -88.690 -10.307 78.024 1.00 35.94 231 ASP A O 1
ATOM 1831 N N . ALA A 1 232 ? -88.139 -10.481 75.862 1.00 34.59 232 ALA A N 1
ATOM 1832 C CA . ALA A 1 232 ? -89.277 -9.744 75.303 1.00 34.59 232 ALA A CA 1
ATOM 1833 C C . ALA A 1 232 ? -89.578 -10.264 73.882 1.00 34.59 232 ALA A C 1
ATOM 1835 O O . ALA A 1 232 ? -88.681 -10.390 73.058 1.00 34.59 232 ALA A O 1
ATOM 1836 N N . LYS A 1 233 ? -90.844 -10.631 73.670 1.00 36.88 233 LYS A N 1
ATOM 1837 C CA . LYS A 1 233 ? -91.399 -11.467 72.596 1.00 36.88 233 LYS A CA 1
ATOM 1838 C C . LYS A 1 233 ? -91.468 -10.854 71.188 1.00 36.88 233 LYS A C 1
ATOM 1840 O O . LYS A 1 233 ? -91.669 -9.653 71.055 1.00 36.88 233 LYS A O 1
ATOM 1845 N N . ASP A 1 234 ? -91.547 -11.805 70.249 1.00 29.91 234 ASP A N 1
ATOM 1846 C CA . ASP A 1 234 ? -92.331 -11.890 69.003 1.00 29.91 234 ASP A CA 1
ATOM 1847 C C . ASP A 1 234 ? -91.967 -11.018 67.791 1.00 29.91 234 ASP A C 1
ATOM 1849 O O . ASP A 1 234 ? -92.135 -9.803 67.787 1.00 29.91 234 ASP A O 1
ATOM 1853 N N . GLU A 1 235 ? -91.588 -11.754 66.738 1.00 34.50 235 GLU A N 1
ATOM 1854 C CA . GLU A 1 235 ? -92.089 -11.696 65.357 1.00 34.50 235 GLU A CA 1
ATOM 1855 C C . GLU A 1 235 ? -92.194 -10.316 64.692 1.00 34.50 235 GLU A C 1
ATOM 1857 O O . GLU A 1 235 ? -93.181 -9.599 64.857 1.00 34.50 235 GLU A O 1
ATOM 1862 N N . ALA A 1 236 ? -91.250 -10.034 63.796 1.00 30.52 236 ALA A N 1
ATOM 1863 C CA . ALA A 1 236 ? -91.568 -9.503 62.474 1.00 30.52 236 ALA A CA 1
ATOM 1864 C C . ALA A 1 236 ? -90.395 -9.773 61.526 1.00 30.52 236 ALA A C 1
ATOM 1866 O O . ALA A 1 236 ? -89.266 -9.347 61.762 1.00 30.52 236 ALA A O 1
ATOM 1867 N N . ASP A 1 237 ? -90.739 -10.541 60.504 1.00 32.75 237 ASP A N 1
ATOM 1868 C CA . ASP A 1 237 ? -90.052 -10.788 59.247 1.00 32.75 237 ASP A CA 1
ATOM 1869 C C . ASP A 1 237 ? -89.821 -9.493 58.444 1.00 32.75 237 ASP A C 1
ATOM 1871 O O . ASP A 1 237 ? -90.433 -8.463 58.744 1.00 32.75 237 ASP A O 1
ATOM 1875 N N . GLU A 1 238 ? -89.040 -9.638 57.370 1.00 32.88 238 GLU A N 1
ATOM 1876 C CA . GLU A 1 238 ? -88.775 -8.669 56.291 1.00 32.88 238 GLU A CA 1
ATOM 1877 C C . GLU A 1 238 ? -87.836 -7.514 56.671 1.00 32.88 238 GLU A C 1
ATOM 1879 O O . GLU A 1 238 ? -87.949 -6.898 57.725 1.00 32.88 238 GLU A O 1
ATOM 1884 N N . ASP A 1 239 ? -86.891 -7.063 55.863 1.00 33.41 239 ASP A N 1
ATOM 1885 C CA . ASP A 1 239 ? -86.259 -7.405 54.582 1.00 33.41 239 ASP A CA 1
ATOM 1886 C C . ASP A 1 239 ? -85.156 -6.318 54.457 1.00 33.41 239 ASP A C 1
ATOM 1888 O O . ASP A 1 239 ? -85.072 -5.431 55.315 1.00 33.41 239 ASP A O 1
ATOM 1892 N N . ASP A 1 240 ? -84.373 -6.332 53.384 1.00 32.84 240 ASP A N 1
ATOM 1893 C CA . ASP A 1 240 ? -83.433 -5.274 52.977 1.00 32.84 240 ASP A CA 1
ATOM 1894 C C . ASP A 1 240 ? -82.152 -5.119 53.824 1.00 32.84 240 ASP A C 1
ATOM 1896 O O . ASP A 1 240 ? -82.144 -5.032 55.046 1.00 32.84 240 ASP A O 1
ATOM 1900 N N . GLU A 1 241 ? -80.967 -4.970 53.249 1.00 34.94 241 GLU A N 1
ATOM 1901 C CA . GLU A 1 241 ? -80.551 -4.853 51.858 1.00 34.94 241 GLU A CA 1
ATOM 1902 C C . GLU A 1 241 ? -79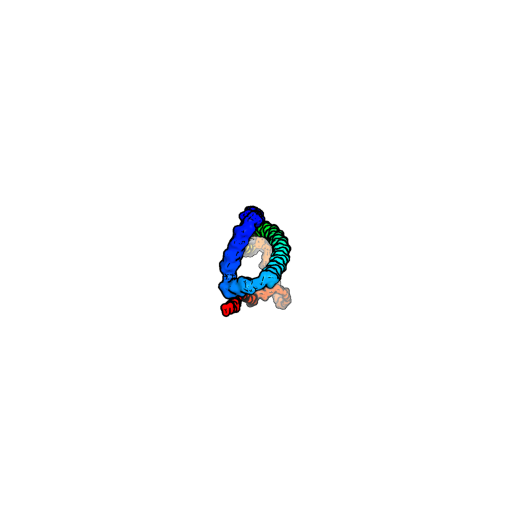.021 -5.015 51.876 1.00 34.94 241 GLU A C 1
ATOM 1904 O O . GLU A 1 241 ? -78.391 -4.657 52.869 1.00 34.94 241 GLU A O 1
ATOM 1909 N N . ASN A 1 242 ? -78.464 -5.511 50.765 1.00 33.16 242 ASN A N 1
ATOM 1910 C CA . ASN A 1 242 ? -77.282 -4.952 50.088 1.00 33.16 242 ASN A CA 1
ATOM 1911 C C . ASN A 1 242 ? -75.976 -4.778 50.924 1.00 33.16 242 ASN A C 1
ATOM 1913 O O . ASN A 1 242 ? -75.928 -4.111 51.945 1.00 33.16 242 ASN A O 1
ATOM 1917 N N . ASP A 1 243 ? -74.805 -5.283 50.548 1.00 34.25 243 ASP A N 1
ATOM 1918 C CA . ASP A 1 243 ? -74.136 -5.084 49.267 1.00 34.25 243 ASP A CA 1
ATOM 1919 C C . ASP A 1 243 ? -72.815 -5.884 49.265 1.00 34.25 243 ASP A C 1
ATOM 1921 O O . ASP A 1 243 ? -72.234 -6.146 50.321 1.00 34.25 243 ASP A O 1
ATOM 1925 N N . GLU A 1 244 ? -72.340 -6.191 48.060 1.00 43.91 244 GLU A N 1
ATOM 1926 C CA . GLU A 1 244 ? -70.932 -6.424 47.701 1.00 43.91 244 GLU A CA 1
ATOM 1927 C C . GLU A 1 244 ? -70.130 -7.521 48.442 1.00 43.91 244 GLU A C 1
ATOM 1929 O O . GLU A 1 244 ? -69.483 -7.297 49.465 1.00 43.91 244 GLU A O 1
ATOM 1934 N N . ASN A 1 245 ? -69.968 -8.679 47.785 1.00 32.62 245 ASN A N 1
ATOM 1935 C CA . ASN A 1 245 ? -68.602 -9.047 47.408 1.00 32.62 245 ASN A CA 1
ATOM 1936 C C . ASN A 1 245 ? -68.501 -10.025 46.236 1.00 32.62 245 ASN A C 1
ATOM 1938 O O . ASN A 1 245 ? -69.185 -11.044 46.143 1.00 32.62 245 ASN A O 1
ATOM 1942 N N . GLU A 1 246 ? -67.579 -9.638 45.366 1.00 41.41 246 GLU A N 1
ATOM 1943 C CA . GLU A 1 246 ? -67.079 -10.278 44.167 1.00 41.41 246 GLU A CA 1
ATOM 1944 C C . GLU A 1 246 ? -66.763 -11.764 44.375 1.00 41.41 246 GLU A C 1
ATOM 1946 O O . GLU A 1 246 ? -65.898 -12.148 45.164 1.00 41.41 246 GLU A O 1
ATOM 1951 N N . ALA A 1 247 ? -67.430 -12.607 43.590 1.00 36.25 247 ALA A N 1
ATOM 1952 C CA . ALA A 1 247 ? -66.950 -13.940 43.279 1.00 36.25 247 ALA A CA 1
ATOM 1953 C C . ALA A 1 247 ? -66.184 -13.872 41.951 1.00 36.25 247 ALA A C 1
ATOM 1955 O O . ALA A 1 247 ? -66.780 -13.994 40.883 1.00 36.25 247 ALA A O 1
ATOM 1956 N N . GLU A 1 248 ? -64.863 -13.699 42.011 1.00 38.53 248 GLU A N 1
ATOM 1957 C CA . GLU A 1 248 ? -63.980 -14.235 40.973 1.00 38.53 248 GLU A CA 1
ATOM 1958 C C . GLU A 1 248 ? -63.417 -15.574 41.459 1.00 38.53 248 GLU A C 1
ATOM 1960 O O . GLU A 1 248 ? -62.396 -15.661 42.142 1.00 38.53 248 GLU A O 1
ATOM 1965 N N . GLU A 1 249 ? -64.131 -16.644 41.110 1.00 36.06 249 GLU A N 1
ATOM 1966 C CA . GLU A 1 249 ? -63.605 -18.001 41.108 1.00 36.06 249 GLU A CA 1
ATOM 1967 C C . GLU A 1 249 ? -62.942 -18.263 39.746 1.00 36.06 249 GLU A C 1
ATOM 1969 O O . GLU A 1 249 ? -63.593 -18.282 38.709 1.00 36.06 249 GLU A O 1
ATOM 1974 N N . VAL A 1 250 ? -61.625 -18.466 39.803 1.00 34.34 250 VAL A N 1
ATOM 1975 C CA . VAL A 1 250 ? -60.848 -19.445 39.027 1.00 34.34 250 VAL A CA 1
ATOM 1976 C C . VAL A 1 250 ? -61.044 -19.442 37.504 1.00 34.34 250 VAL A C 1
ATOM 1978 O O . VAL A 1 250 ? -61.922 -20.088 36.950 1.00 34.34 250 VAL A O 1
ATOM 1981 N N . GLY A 1 251 ? -60.000 -18.956 36.837 1.00 32.19 251 GLY A N 1
ATOM 1982 C CA . GLY A 1 251 ? -59.135 -19.896 36.131 1.00 32.19 251 GLY A CA 1
ATOM 1983 C C . GLY A 1 251 ? -59.324 -20.032 34.623 1.00 32.19 251 GLY A C 1
ATOM 1984 O O . GLY A 1 251 ? -60.377 -20.384 34.109 1.00 32.19 251 GLY A O 1
ATOM 1985 N N . ASP A 1 252 ? -58.164 -19.923 33.980 1.00 38.31 252 ASP A N 1
ATOM 1986 C CA . ASP A 1 252 ? -57.769 -20.667 32.789 1.00 38.31 252 ASP A CA 1
ATOM 1987 C C . ASP A 1 252 ? -58.209 -20.099 31.433 1.00 38.31 252 ASP A C 1
ATOM 1989 O O . ASP A 1 252 ? -59.145 -20.563 30.791 1.00 38.31 252 ASP A O 1
ATOM 1993 N N . VAL A 1 253 ? -57.414 -19.149 30.926 1.00 35.91 253 VAL A N 1
ATOM 1994 C CA . VAL A 1 253 ? -57.122 -19.099 29.489 1.00 35.91 253 VAL A CA 1
ATOM 1995 C C . VAL A 1 253 ? -55.618 -18.964 29.286 1.00 35.91 253 VAL A C 1
ATOM 1997 O O . VAL A 1 253 ? -55.005 -17.906 29.416 1.00 35.91 253 VAL A O 1
ATOM 2000 N N . GLN A 1 254 ? -55.057 -20.112 28.942 1.00 43.34 254 GLN A N 1
ATOM 2001 C CA . GLN A 1 254 ? -53.830 -20.349 28.207 1.00 43.34 254 GLN A CA 1
ATOM 2002 C C . GLN A 1 254 ? -53.691 -19.361 27.030 1.00 43.34 254 GLN A C 1
ATOM 2004 O O . GLN A 1 254 ? -54.262 -19.543 25.957 1.00 43.34 254 GLN A O 1
ATOM 2009 N N . GLY A 1 255 ? -52.936 -18.285 27.245 1.00 31.84 255 GLY A N 1
ATOM 2010 C CA . GLY A 1 255 ? -52.505 -17.356 26.204 1.00 31.84 255 GLY A CA 1
ATOM 2011 C C . GLY A 1 255 ? -51.280 -17.903 25.481 1.00 31.84 255 GLY A C 1
ATOM 2012 O O . GLY A 1 255 ? -50.158 -17.481 25.751 1.00 31.84 255 GLY A O 1
ATOM 2013 N N . ASP A 1 256 ? -51.504 -18.855 24.579 1.00 43.06 256 ASP A N 1
ATOM 2014 C CA . ASP A 1 256 ? -50.498 -19.363 23.649 1.00 43.06 256 ASP A CA 1
ATOM 2015 C C . ASP A 1 256 ? -50.264 -18.310 22.550 1.00 43.06 256 ASP A C 1
ATOM 2017 O O . ASP A 1 256 ? -50.849 -18.342 21.467 1.00 43.06 256 ASP A O 1
ATOM 2021 N N . HIS A 1 257 ? -49.444 -17.300 22.852 1.00 37.09 257 HIS A N 1
ATOM 2022 C CA . HIS A 1 257 ? -48.899 -16.417 21.826 1.00 37.09 257 HIS A CA 1
ATOM 2023 C C . HIS A 1 257 ? -47.742 -17.147 21.138 1.00 37.09 257 HIS A C 1
ATOM 2025 O O . HIS A 1 257 ? -46.576 -17.032 21.515 1.00 37.09 257 HIS A O 1
ATOM 2031 N N . VAL A 1 258 ? -48.095 -17.898 20.095 1.00 42.88 258 VAL A N 1
ATOM 2032 C CA . VAL A 1 258 ? -47.173 -18.337 19.047 1.00 42.88 258 VAL A CA 1
ATOM 2033 C C . VAL A 1 258 ? -46.593 -17.079 18.399 1.00 42.88 258 VAL A C 1
ATOM 2035 O O . VAL A 1 258 ? -47.210 -16.462 17.532 1.00 42.88 258 VAL A O 1
ATOM 2038 N N . VAL A 1 259 ? -45.413 -16.660 18.852 1.00 42.00 259 VAL A N 1
ATOM 2039 C CA . VAL A 1 259 ? -44.565 -15.759 18.074 1.00 42.00 259 VAL A CA 1
ATOM 2040 C C . VAL A 1 259 ? -43.743 -16.649 17.157 1.00 42.00 259 VAL A C 1
ATOM 2042 O O . VAL A 1 259 ? -42.794 -17.311 17.572 1.00 42.00 259 VAL A O 1
ATOM 2045 N N . ASP A 1 260 ? -44.212 -16.695 15.917 1.00 38.12 260 ASP A N 1
ATOM 2046 C CA . ASP A 1 260 ? -43.565 -17.219 14.724 1.00 38.12 260 ASP A CA 1
ATOM 2047 C C . ASP A 1 260 ? -42.070 -16.853 14.700 1.00 38.12 260 ASP A C 1
ATOM 2049 O O . ASP A 1 260 ? -41.682 -15.725 14.393 1.00 38.12 260 ASP A O 1
ATOM 2053 N N . LEU A 1 261 ? -41.212 -17.807 15.075 1.00 43.16 261 LEU A N 1
ATOM 2054 C CA . LEU A 1 261 ? -39.787 -17.735 14.779 1.00 43.16 261 LEU A CA 1
ATOM 2055 C C . LEU A 1 261 ? -39.594 -18.248 13.360 1.00 43.16 261 LEU A C 1
ATOM 2057 O O . LEU A 1 261 ? -39.311 -19.424 13.128 1.00 43.16 261 LEU A O 1
ATOM 2061 N N . THR A 1 262 ? -39.731 -17.331 12.412 1.00 48.56 262 THR A N 1
ATOM 2062 C CA . THR A 1 262 ? -39.263 -17.526 11.048 1.00 48.56 262 THR A CA 1
ATOM 2063 C C . THR A 1 262 ? -37.770 -17.891 11.102 1.00 48.56 262 THR A C 1
ATOM 2065 O O . THR A 1 262 ? -36.975 -17.107 11.633 1.00 48.56 262 THR A O 1
ATOM 2068 N N . PRO A 1 263 ? -37.330 -19.051 10.584 1.00 45.97 263 PRO A N 1
ATOM 2069 C CA . PRO A 1 263 ? -35.909 -19.340 10.486 1.00 45.97 263 PRO A CA 1
ATOM 2070 C C . PRO A 1 263 ? -35.300 -18.396 9.451 1.00 45.97 263 PRO A C 1
ATOM 2072 O O . PRO A 1 263 ? -35.705 -18.393 8.288 1.00 45.97 263 PRO A O 1
ATOM 2075 N N . ILE A 1 264 ? -34.324 -17.594 9.870 1.00 43.88 264 ILE A N 1
ATOM 2076 C CA . ILE A 1 264 ? -33.465 -16.843 8.955 1.00 43.88 264 ILE A CA 1
ATOM 2077 C C . ILE A 1 264 ? -32.747 -17.877 8.081 1.00 43.88 264 ILE A C 1
ATOM 2079 O O . ILE A 1 264 ? -31.845 -18.579 8.537 1.00 43.88 264 ILE A O 1
ATOM 2083 N N . LEU A 1 265 ? -33.194 -17.990 6.830 1.00 42.22 265 LEU A N 1
ATOM 2084 C CA . LEU A 1 265 ? -32.479 -18.652 5.747 1.00 42.22 265 LEU A CA 1
ATOM 2085 C C . LEU A 1 265 ? -31.136 -17.936 5.594 1.00 42.22 265 LEU A C 1
ATOM 2087 O O . LEU A 1 265 ? -31.068 -16.805 5.118 1.00 42.22 265 LEU A O 1
ATOM 2091 N N . ILE A 1 266 ? -30.068 -18.586 6.047 1.00 45.12 266 ILE A N 1
ATOM 2092 C CA . ILE A 1 266 ? -28.713 -18.227 5.647 1.00 45.12 266 ILE A CA 1
ATOM 2093 C C . ILE A 1 266 ? -28.604 -18.677 4.190 1.00 45.12 266 ILE A C 1
ATOM 2095 O O . ILE A 1 266 ? -28.453 -19.866 3.915 1.00 45.12 266 ILE A O 1
ATOM 2099 N N . GLU A 1 267 ? -28.768 -17.741 3.257 1.00 42.56 267 GLU A N 1
ATOM 2100 C CA . GLU A 1 267 ? -28.310 -17.942 1.886 1.00 42.56 267 GLU A CA 1
ATOM 2101 C C . GLU A 1 267 ? -26.784 -18.070 1.912 1.00 42.56 267 GLU A C 1
ATOM 2103 O O . GLU A 1 267 ? -26.072 -17.160 2.349 1.00 42.56 267 GLU A O 1
ATOM 2108 N N . ASP A 1 268 ? -26.288 -19.221 1.463 1.00 49.12 268 ASP A N 1
ATOM 2109 C CA . ASP A 1 268 ? -24.872 -19.416 1.178 1.00 49.12 268 ASP A CA 1
ATOM 2110 C C . ASP A 1 268 ? -24.413 -18.406 0.108 1.00 49.12 268 ASP A C 1
ATOM 2112 O O . ASP A 1 268 ? -25.090 -18.230 -0.912 1.00 49.12 268 ASP A O 1
ATOM 2116 N N . PRO A 1 269 ? -23.248 -17.756 0.278 1.00 61.78 269 PRO A N 1
ATOM 2117 C CA . PRO A 1 269 ? -22.692 -16.903 -0.761 1.00 61.78 269 PRO A CA 1
ATOM 2118 C C . PRO A 1 269 ? -22.291 -17.746 -1.986 1.00 61.78 269 PRO A C 1
ATOM 2120 O O . PRO A 1 269 ? -21.738 -18.840 -1.830 1.00 61.78 269 PRO A O 1
ATOM 2123 N N . PRO A 1 270 ? -22.505 -17.254 -3.220 1.00 58.81 270 PRO A N 1
ATOM 2124 C CA . PRO A 1 270 ? -22.101 -17.983 -4.413 1.00 58.81 270 PRO A CA 1
ATOM 2125 C C . PRO A 1 270 ? -20.576 -18.137 -4.452 1.00 58.81 270 PRO A C 1
ATOM 2127 O O . PRO A 1 270 ? -19.824 -17.190 -4.207 1.00 58.81 270 PRO A O 1
ATOM 2130 N N . ALA A 1 271 ? -20.128 -19.351 -4.776 1.00 56.16 271 ALA A N 1
ATOM 2131 C CA . ALA A 1 271 ? -18.722 -19.689 -4.953 1.00 56.16 271 ALA A CA 1
ATOM 2132 C C . ALA A 1 271 ? -18.028 -18.732 -5.947 1.00 56.16 271 ALA A C 1
ATOM 2134 O O . ALA A 1 271 ? -18.650 -18.306 -6.927 1.00 56.16 271 ALA A O 1
ATOM 2135 N N . PRO A 1 272 ? -16.735 -18.409 -5.749 1.00 55.69 272 PRO A N 1
ATOM 2136 C CA . PRO A 1 272 ? -16.005 -17.555 -6.674 1.00 55.69 272 PRO A CA 1
ATOM 2137 C C . PRO A 1 272 ? -15.924 -18.234 -8.044 1.00 55.69 272 PRO A C 1
ATOM 2139 O O . PRO A 1 272 ? -15.435 -19.358 -8.172 1.00 55.69 272 PRO A O 1
ATOM 2142 N N . ALA A 1 273 ? -16.410 -17.537 -9.071 1.00 57.56 273 ALA A N 1
ATOM 2143 C CA . ALA A 1 273 ? -16.245 -17.946 -10.455 1.00 57.56 273 ALA A CA 1
ATOM 2144 C C . ALA A 1 273 ? -14.748 -18.136 -10.750 1.00 57.56 273 ALA A C 1
ATOM 2146 O O . ALA A 1 273 ? -13.943 -17.221 -10.563 1.00 57.56 273 ALA A O 1
ATOM 2147 N N . GLY A 1 274 ? -14.379 -19.345 -11.178 1.00 52.09 274 GLY A N 1
ATOM 2148 C CA . GLY A 1 274 ? -13.032 -19.650 -11.649 1.00 52.09 274 GLY A CA 1
ATOM 2149 C C . GLY A 1 274 ? -12.640 -18.773 -12.847 1.00 52.09 274 GLY A C 1
ATOM 2150 O O . GLY A 1 274 ? -13.511 -18.211 -13.517 1.00 52.09 274 GLY A O 1
ATOM 2151 N N . PRO A 1 275 ? -11.334 -18.632 -13.127 1.00 61.50 275 PRO A N 1
ATOM 2152 C CA . PRO A 1 275 ? -10.863 -17.767 -14.198 1.00 61.50 275 PRO A CA 1
ATOM 2153 C C . PRO A 1 275 ? -11.373 -18.260 -15.558 1.00 61.50 275 PRO A C 1
ATOM 2155 O O . PRO A 1 275 ? -11.402 -19.460 -15.834 1.00 61.50 275 PRO A O 1
ATOM 2158 N N . ALA A 1 276 ? -11.783 -17.307 -16.397 1.00 58.91 276 ALA A N 1
ATOM 2159 C CA . ALA A 1 276 ? -12.252 -17.547 -17.755 1.00 58.91 276 ALA A CA 1
ATOM 2160 C C . ALA A 1 276 ? -11.184 -18.259 -18.619 1.00 58.91 276 ALA A C 1
ATOM 2162 O O . ALA A 1 276 ? -9.985 -18.080 -18.376 1.00 58.91 276 ALA A O 1
ATOM 2163 N N . PRO A 1 277 ? -11.587 -19.040 -19.641 1.00 56.00 277 PRO A N 1
ATOM 2164 C CA . PRO A 1 277 ? -10.654 -19.710 -20.539 1.00 56.00 277 PRO A CA 1
ATOM 2165 C C . PRO A 1 277 ? -9.806 -18.687 -21.299 1.00 56.00 277 PRO A C 1
ATOM 2167 O O . PRO A 1 277 ? -10.331 -17.735 -21.873 1.00 56.00 277 PRO A O 1
ATOM 2170 N N . VAL A 1 278 ? -8.494 -18.903 -21.303 1.00 61.34 278 VAL A N 1
ATOM 2171 C CA . VAL A 1 278 ? -7.545 -18.138 -22.114 1.00 61.34 278 VAL A CA 1
ATOM 2172 C C . VAL A 1 278 ? -7.718 -18.553 -23.577 1.00 61.34 278 VAL A C 1
ATOM 2174 O O . VAL A 1 278 ? -7.651 -19.739 -23.898 1.00 61.34 278 VAL A O 1
ATOM 2177 N N . ASP A 1 279 ? -7.954 -17.572 -24.443 1.00 57.41 279 ASP A N 1
ATOM 2178 C CA . ASP A 1 279 ? -8.081 -17.731 -25.895 1.00 57.41 279 ASP A CA 1
ATOM 2179 C C . ASP A 1 279 ? -6.724 -18.166 -26.503 1.00 57.41 279 ASP A C 1
ATOM 2181 O O . ASP A 1 279 ? -5.698 -17.549 -26.183 1.00 57.41 279 ASP A O 1
ATOM 2185 N N . PRO A 1 280 ? -6.643 -19.227 -27.329 1.00 65.12 280 PRO A N 1
ATOM 2186 C CA . PRO A 1 280 ? -5.382 -19.642 -27.932 1.00 65.12 280 PRO A CA 1
ATOM 2187 C C . PRO A 1 280 ? -4.953 -18.693 -29.064 1.00 65.12 280 PRO A C 1
ATOM 2189 O O . PRO A 1 280 ? -5.735 -18.324 -29.937 1.00 65.12 280 PRO A O 1
ATOM 2192 N N . ALA A 1 281 ? -3.669 -18.327 -29.054 1.00 66.19 281 ALA A N 1
ATOM 2193 C CA . ALA A 1 281 ? -3.028 -17.466 -30.046 1.00 66.19 281 ALA A CA 1
ATOM 2194 C C . ALA A 1 281 ? -3.103 -18.032 -31.487 1.00 66.19 281 ALA A C 1
ATOM 2196 O O . ALA A 1 281 ? -3.089 -19.254 -31.667 1.00 66.19 281 ALA A O 1
ATOM 2197 N N . PRO A 1 282 ? -3.131 -17.167 -32.523 1.00 67.12 282 PRO A N 1
ATOM 2198 C CA . PRO A 1 282 ? -3.199 -17.597 -33.918 1.00 67.12 282 PRO A CA 1
ATOM 2199 C C . PRO A 1 282 ? -1.879 -18.231 -34.402 1.00 67.12 282 PRO A C 1
ATOM 2201 O O . PRO A 1 282 ? -0.810 -17.928 -33.864 1.00 67.12 282 PRO A O 1
ATOM 2204 N N . PRO A 1 283 ? -1.934 -19.109 -35.424 1.00 61.34 283 PRO A N 1
ATOM 2205 C CA . PRO A 1 283 ? -0.779 -19.866 -35.884 1.00 61.34 283 PRO A CA 1
ATOM 2206 C C . PRO A 1 283 ? 0.238 -18.973 -36.603 1.00 61.34 283 PRO A C 1
ATOM 2208 O O . PRO A 1 283 ? -0.111 -18.128 -37.424 1.00 61.34 283 PRO A O 1
ATOM 2211 N N . THR A 1 284 ? 1.515 -19.212 -36.318 1.00 56.00 284 THR A N 1
ATOM 2212 C CA . THR A 1 284 ? 2.654 -18.740 -37.109 1.00 56.00 284 THR A CA 1
ATOM 2213 C C . THR A 1 284 ? 2.651 -19.408 -38.482 1.00 56.00 284 THR A C 1
ATOM 2215 O O . THR A 1 284 ? 2.784 -20.630 -38.568 1.00 56.00 284 THR A O 1
ATOM 2218 N N . GLU A 1 285 ? 2.518 -18.607 -39.539 1.00 56.44 285 GLU A N 1
ATOM 2219 C CA . GLU A 1 285 ? 2.847 -19.007 -40.910 1.00 56.44 285 GLU A CA 1
ATOM 2220 C C . GLU A 1 285 ? 4.372 -19.131 -41.064 1.00 56.44 285 GLU A C 1
ATOM 2222 O O . GLU A 1 285 ? 5.124 -18.249 -40.641 1.00 56.44 285 GLU A O 1
ATOM 2227 N N . ASN A 1 286 ? 4.799 -20.251 -41.655 1.00 52.69 286 ASN A N 1
ATOM 2228 C CA . ASN A 1 286 ? 6.125 -20.456 -42.243 1.00 52.69 286 ASN A CA 1
ATOM 2229 C C . ASN A 1 286 ? 6.086 -20.088 -43.725 1.00 52.69 286 ASN A C 1
ATOM 2231 O O . ASN A 1 286 ? 5.074 -20.448 -44.370 1.00 52.69 286 ASN A O 1
#

pLDDT: mean 78.09, std 21.25, range [29.91, 98.5]